Protein AF-A0A0G1Q8H2-F1 (afdb_monomer_lite)

pLDDT: mean 84.62, std 14.12, range [44.22, 98.75]

Sequence (224 aa):
MRKNKIVIFAILFSIIFVAIRSFNVSADVMSSDNYKIFSDVLSVGGAYSISSNYGLSDTVGEILVNPTSSTSSNFEIQSGFWGMSSSSILSVSFDTNSINLGTLSKTEVNTASQTMTVTTNAYAGFTTTIQVSGSLSSGTDTITAVSDGAVSAGSVEYGIRTSGTNAQMNSSDYGLSASAQTLAQTTSAIIADQTVVTYKASISGSTGAGSYGQTVTFTTTANF

Foldseek 3Di:
DVVVVVVVVVVVVVVVVVVVPPPPPPPDFPDDPVDTDPDDDDAPDWDFDDDPVDTDTDTHDFPDPALFPDDDPVDTDGDDPVVVPDDWDKDKDKPDPDWDQDDAALADKGKDKIKIWIATQFAQWKWKWKAWPDFFDFVPFGQFDDDPFEADRQHSYKFKAKDFPFADRHPGTGGHHRDIDTGGTGGGGDGTGMMMIMIIGHHHPPGDDGDTDIDMDMDMDRHD

Organism: NCBI:txid1619050

Structure (mmCIF, N/CA/C/O backbone):
data_AF-A0A0G1Q8H2-F1
#
_entry.id   AF-A0A0G1Q8H2-F1
#
loop_
_atom_site.group_PDB
_atom_site.id
_atom_site.type_symbol
_atom_site.label_atom_id
_atom_site.label_alt_id
_atom_site.label_comp_id
_atom_site.label_asym_id
_atom_site.label_entity_id
_atom_site.label_seq_id
_atom_site.pdbx_PDB_ins_code
_atom_site.Cartn_x
_atom_site.Cartn_y
_atom_site.Cartn_z
_atom_site.occupancy
_atom_site.B_iso_or_equiv
_atom_site.auth_seq_id
_atom_site.auth_comp_id
_atom_site.auth_asym_id
_atom_site.auth_atom_id
_atom_site.pdbx_PDB_model_num
ATOM 1 N N . MET A 1 1 ? 36.171 -55.287 -19.314 1.00 59.16 1 MET A N 1
ATOM 2 C CA . MET A 1 1 ? 36.856 -53.993 -19.577 1.00 59.16 1 MET A CA 1
ATOM 3 C C . MET A 1 1 ? 36.031 -52.953 -20.349 1.00 59.16 1 MET A C 1
ATOM 5 O O . MET A 1 1 ? 36.176 -51.779 -20.046 1.00 59.16 1 MET A O 1
ATOM 9 N N . ARG A 1 2 ? 35.177 -53.312 -21.325 1.00 60.88 2 ARG A N 1
ATOM 10 C CA . ARG A 1 2 ? 34.472 -52.333 -22.189 1.00 60.88 2 ARG A CA 1
ATOM 11 C C . ARG A 1 2 ? 33.322 -51.558 -21.505 1.00 60.88 2 ARG A C 1
ATOM 13 O O . ARG A 1 2 ? 33.155 -50.380 -21.788 1.00 60.88 2 ARG A O 1
ATOM 20 N N . LYS A 1 3 ? 32.596 -52.173 -20.556 1.00 63.12 3 LYS A N 1
ATOM 21 C CA . LYS A 1 3 ? 31.517 -51.515 -19.782 1.00 63.12 3 LYS A CA 1
ATOM 22 C C . LYS A 1 3 ? 32.033 -50.389 -18.869 1.00 63.12 3 LYS A C 1
ATOM 24 O O . LYS A 1 3 ? 31.458 -49.310 -18.861 1.00 63.12 3 LYS A O 1
ATOM 29 N N . ASN A 1 4 ? 33.169 -50.593 -18.197 1.00 68.00 4 ASN A N 1
ATOM 30 C CA . ASN A 1 4 ? 33.742 -49.594 -17.283 1.00 68.00 4 ASN A CA 1
ATOM 31 C C . ASN A 1 4 ? 34.185 -48.321 -18.024 1.00 68.00 4 ASN A C 1
ATOM 33 O O . ASN A 1 4 ? 34.040 -47.229 -17.495 1.00 68.00 4 ASN A O 1
ATOM 37 N N . LYS A 1 5 ? 34.654 -48.445 -19.276 1.00 72.44 5 LYS A N 1
ATOM 38 C CA . LYS A 1 5 ? 35.050 -47.291 -20.101 1.00 72.44 5 LYS A CA 1
ATOM 39 C C . LYS A 1 5 ? 33.859 -46.414 -20.515 1.00 72.44 5 LYS A C 1
ATOM 41 O O . LYS A 1 5 ? 34.002 -45.201 -20.562 1.00 72.44 5 LYS A O 1
ATOM 46 N N . ILE A 1 6 ? 32.689 -47.012 -20.767 1.00 79.94 6 ILE A N 1
ATOM 47 C CA . ILE A 1 6 ? 31.460 -46.280 -21.131 1.00 79.94 6 ILE A CA 1
ATOM 48 C C . ILE A 1 6 ? 30.896 -45.531 -19.920 1.00 79.94 6 ILE A C 1
ATOM 50 O O . ILE A 1 6 ? 30.507 -44.376 -20.045 1.00 79.94 6 ILE A O 1
ATOM 54 N N . VAL A 1 7 ? 30.909 -46.159 -18.740 1.00 80.94 7 VAL A N 1
ATOM 55 C CA . VAL A 1 7 ? 30.457 -45.519 -17.494 1.00 80.94 7 VAL A CA 1
ATOM 56 C C . VAL A 1 7 ? 31.365 -44.344 -17.124 1.00 80.94 7 VAL A C 1
ATOM 58 O O . VAL A 1 7 ? 30.870 -43.268 -16.810 1.00 80.94 7 VAL A O 1
ATOM 61 N N . ILE A 1 8 ? 32.686 -44.508 -17.244 1.00 82.38 8 ILE A N 1
ATOM 62 C CA . ILE A 1 8 ? 33.650 -43.422 -17.006 1.00 82.38 8 ILE A CA 1
ATOM 63 C C . ILE A 1 8 ? 33.435 -42.266 -17.991 1.00 82.38 8 ILE A C 1
ATOM 65 O O . ILE A 1 8 ? 33.441 -41.108 -17.581 1.00 82.38 8 ILE A O 1
ATOM 69 N N . PHE A 1 9 ? 33.190 -42.564 -19.270 1.00 83.50 9 PHE A N 1
ATOM 70 C CA . PHE A 1 9 ? 32.909 -41.537 -20.273 1.00 83.50 9 PHE A CA 1
ATOM 71 C C . PHE A 1 9 ? 31.598 -40.787 -19.990 1.00 83.50 9 PHE A C 1
ATOM 73 O O . PHE A 1 9 ? 31.568 -39.564 -20.081 1.00 83.50 9 PHE A O 1
ATOM 80 N N . ALA A 1 10 ? 30.536 -41.490 -19.584 1.00 81.44 10 ALA A N 1
ATOM 81 C CA . ALA A 1 10 ? 29.258 -40.872 -19.231 1.00 81.44 10 ALA A CA 1
ATOM 82 C C . ALA A 1 10 ? 29.367 -39.967 -17.989 1.00 81.44 10 ALA A C 1
ATOM 84 O O . ALA A 1 10 ? 28.789 -38.882 -17.966 1.00 81.44 10 ALA A O 1
ATOM 85 N N . ILE A 1 11 ? 30.152 -40.375 -16.986 1.00 82.94 11 ILE A N 1
ATOM 86 C CA . ILE A 1 11 ? 30.415 -39.563 -15.789 1.00 82.94 11 ILE A CA 1
ATOM 87 C C . ILE A 1 11 ? 31.223 -38.312 -16.156 1.00 82.94 11 ILE A C 1
ATOM 89 O O . ILE A 1 11 ? 30.846 -37.212 -15.761 1.00 82.94 11 ILE A O 1
ATOM 93 N N . LEU A 1 12 ? 32.281 -38.448 -16.963 1.00 83.38 12 LEU A N 1
ATOM 94 C CA . LEU A 1 12 ? 33.068 -37.306 -17.449 1.00 83.38 12 LEU A CA 1
ATOM 95 C C . LEU A 1 12 ? 32.219 -36.330 -18.270 1.00 83.38 12 LEU A C 1
ATOM 97 O O . LEU A 1 12 ? 32.316 -35.120 -18.075 1.00 83.38 12 LEU A O 1
ATOM 101 N N . PHE A 1 13 ? 31.349 -36.847 -19.137 1.00 80.44 13 PHE A N 1
ATOM 102 C CA . PHE A 1 13 ? 30.436 -36.031 -19.931 1.00 80.44 13 PHE A CA 1
ATOM 103 C C . PHE A 1 13 ? 29.422 -35.287 -19.049 1.00 80.44 13 PHE A C 1
ATOM 105 O O . PHE A 1 13 ? 29.181 -34.103 -19.262 1.00 80.44 13 PHE A O 1
ATOM 112 N N . SER A 1 14 ? 28.891 -35.938 -18.008 1.00 77.69 14 SER A N 1
ATOM 113 C CA . SER A 1 14 ? 27.980 -35.308 -17.045 1.00 77.69 14 SER A CA 1
ATOM 114 C C . SER A 1 14 ? 28.666 -34.236 -16.192 1.00 77.69 14 SER A C 1
ATOM 116 O O . SER A 1 14 ? 28.057 -33.205 -15.920 1.00 77.69 14 SER A O 1
ATOM 118 N N . ILE A 1 15 ? 29.921 -34.446 -15.782 1.00 79.12 15 ILE A N 1
ATOM 119 C CA . ILE A 1 15 ? 30.701 -33.458 -15.016 1.00 79.12 15 ILE A CA 1
ATOM 120 C C . ILE A 1 15 ? 30.995 -32.230 -15.880 1.00 79.12 15 ILE A C 1
ATOM 122 O O . ILE A 1 15 ? 30.821 -31.103 -15.420 1.00 79.12 15 ILE A O 1
ATOM 126 N N . ILE A 1 16 ? 31.364 -32.442 -17.147 1.00 79.25 16 ILE A N 1
ATOM 127 C CA . ILE A 1 16 ? 31.532 -31.355 -18.115 1.00 79.25 16 ILE A CA 1
ATOM 128 C C . ILE A 1 16 ? 30.214 -30.597 -18.270 1.00 79.25 16 ILE A C 1
ATOM 130 O O . ILE A 1 16 ? 30.221 -29.385 -18.121 1.00 79.25 16 ILE A O 1
ATOM 134 N N . PHE A 1 17 ? 29.081 -31.283 -18.461 1.00 68.88 17 PHE A N 1
ATOM 135 C CA . PHE A 1 17 ? 27.775 -30.641 -18.654 1.00 68.88 17 PHE A CA 1
ATOM 136 C C . PHE A 1 17 ? 27.301 -29.817 -17.445 1.00 68.88 17 PHE A C 1
ATOM 138 O O . PHE A 1 17 ? 26.608 -28.819 -17.627 1.00 68.88 17 PHE A O 1
ATOM 145 N N . VAL A 1 18 ? 27.684 -30.198 -16.220 1.00 69.38 18 VAL A N 1
ATOM 146 C CA . VAL A 1 18 ? 27.423 -29.414 -14.998 1.00 69.38 18 VAL A CA 1
ATOM 147 C C . VAL A 1 18 ? 28.379 -28.220 -14.890 1.00 69.38 18 VAL A C 1
ATOM 149 O O . VAL A 1 18 ? 27.950 -27.141 -14.493 1.00 69.38 18 VAL A O 1
ATOM 152 N N . ALA A 1 19 ? 29.638 -28.362 -15.314 1.00 65.75 19 ALA A N 1
ATOM 153 C CA . ALA A 1 19 ? 30.625 -27.279 -15.280 1.00 65.75 19 ALA A CA 1
ATOM 154 C C . ALA A 1 19 ? 30.324 -26.130 -16.268 1.00 65.75 19 ALA A C 1
ATOM 156 O O . ALA A 1 19 ? 30.678 -24.987 -15.994 1.00 65.75 19 ALA A O 1
ATOM 157 N N . ILE A 1 20 ? 29.633 -26.392 -17.387 1.00 65.38 20 ILE A N 1
ATOM 158 C CA . ILE A 1 20 ? 29.247 -25.353 -18.373 1.00 65.38 20 ILE A CA 1
ATOM 159 C C . ILE A 1 20 ? 27.994 -24.555 -17.968 1.00 65.38 20 ILE A C 1
ATOM 161 O O . ILE A 1 20 ? 27.658 -23.575 -18.628 1.00 65.38 20 ILE A O 1
ATOM 165 N N . ARG A 1 21 ? 27.274 -24.949 -16.905 1.00 55.12 21 ARG A N 1
ATOM 166 C CA . ARG A 1 21 ? 25.991 -24.327 -16.506 1.00 55.12 21 ARG A CA 1
ATOM 167 C C . ARG A 1 21 ? 26.127 -22.985 -15.779 1.00 55.12 21 ARG A C 1
ATOM 169 O O . ARG A 1 21 ? 25.103 -22.375 -15.490 1.00 55.12 21 ARG A O 1
ATOM 176 N N . SER A 1 22 ? 27.343 -22.517 -15.503 1.00 51.28 22 SER A N 1
ATOM 177 C CA . SER A 1 22 ? 27.582 -21.338 -14.655 1.00 51.28 22 SER A CA 1
ATOM 178 C C . SER A 1 22 ? 28.397 -20.236 -15.327 1.00 51.28 22 SER A C 1
ATOM 180 O O . SER A 1 22 ? 29.103 -19.490 -14.651 1.00 51.28 22 SER A O 1
ATOM 182 N N . PHE A 1 23 ? 28.272 -20.073 -16.644 1.00 48.19 23 PHE A N 1
ATOM 183 C CA . PHE A 1 23 ? 28.606 -18.783 -17.236 1.00 48.19 23 PHE A CA 1
ATOM 184 C C . PHE A 1 23 ? 27.484 -17.807 -16.891 1.00 48.19 23 PHE A C 1
ATOM 186 O O . PHE A 1 23 ? 26.449 -17.764 -17.552 1.00 48.19 23 PHE A O 1
ATOM 193 N N . ASN A 1 24 ? 27.685 -17.049 -15.811 1.00 44.22 24 ASN A N 1
ATOM 194 C CA . ASN A 1 24 ? 26.976 -15.794 -15.622 1.00 44.22 24 ASN A CA 1
ATOM 195 C C . ASN A 1 24 ? 27.237 -14.962 -16.881 1.00 44.22 24 ASN A C 1
ATOM 197 O O . ASN A 1 24 ? 28.379 -14.595 -17.157 1.00 44.22 24 ASN A O 1
ATOM 201 N N . VAL A 1 25 ? 26.198 -14.725 -17.679 1.00 47.28 25 VAL A N 1
ATOM 202 C CA . VAL A 1 25 ? 26.248 -13.710 -18.728 1.00 47.28 25 VAL A CA 1
ATOM 203 C C . VAL A 1 25 ? 26.245 -12.374 -17.998 1.00 47.28 25 VAL A C 1
ATOM 205 O O . VAL A 1 25 ? 25.196 -11.820 -17.687 1.00 47.28 25 VAL A O 1
ATOM 208 N N . SER A 1 26 ? 27.434 -11.893 -17.651 1.00 51.38 26 SER A N 1
ATOM 209 C CA . SER A 1 26 ? 27.621 -10.510 -17.241 1.00 51.38 26 SER A CA 1
ATOM 210 C C . SER A 1 26 ? 27.595 -9.670 -18.511 1.00 51.38 26 SER A C 1
ATOM 212 O O . SER A 1 26 ? 28.593 -9.579 -19.222 1.00 51.38 26 SER A O 1
ATOM 214 N N . ALA A 1 27 ? 26.434 -9.108 -18.837 1.00 48.59 27 ALA A N 1
ATOM 215 C CA . ALA A 1 27 ? 26.379 -7.979 -19.751 1.00 48.59 27 ALA A CA 1
ATOM 216 C C . ALA A 1 27 ? 26.929 -6.773 -18.982 1.00 48.59 27 ALA A C 1
ATOM 218 O O . ALA A 1 27 ? 26.242 -6.207 -18.133 1.00 48.59 27 ALA A O 1
ATOM 219 N N . ASP A 1 28 ? 28.206 -6.465 -19.195 1.00 52.94 28 ASP A N 1
ATOM 220 C CA . ASP A 1 28 ? 28.836 -5.306 -18.576 1.00 52.94 28 ASP A CA 1
ATOM 221 C C . ASP A 1 28 ? 28.369 -4.040 -19.302 1.00 52.94 28 ASP A C 1
ATOM 223 O O . ASP A 1 28 ? 28.382 -3.963 -20.533 1.00 52.94 28 ASP A O 1
ATOM 227 N N . VAL A 1 29 ? 27.886 -3.071 -18.533 1.00 60.31 29 VAL A N 1
ATOM 228 C CA . VAL A 1 29 ? 27.345 -1.805 -19.035 1.00 60.31 29 VAL A CA 1
ATOM 229 C C . VAL A 1 29 ? 28.491 -0.804 -19.029 1.00 60.31 29 VAL A C 1
ATOM 231 O O . VAL A 1 29 ? 29.178 -0.677 -18.014 1.00 60.31 29 VAL A O 1
ATOM 234 N N . MET A 1 30 ? 28.694 -0.058 -20.120 1.00 69.56 30 MET A N 1
ATOM 235 C CA . MET A 1 30 ? 29.686 1.022 -20.137 1.00 69.56 30 MET A CA 1
ATOM 236 C C . MET A 1 30 ? 29.349 2.017 -19.021 1.00 69.56 30 MET A C 1
ATOM 238 O O . MET A 1 30 ? 28.352 2.739 -19.093 1.00 69.56 30 MET A O 1
ATOM 242 N N . SER A 1 31 ? 30.146 2.006 -17.955 1.00 75.69 31 SER A N 1
ATOM 243 C CA . SER A 1 31 ? 29.838 2.713 -16.719 1.00 75.69 31 SER A CA 1
ATOM 244 C C . SER A 1 31 ? 31.063 3.374 -16.096 1.00 75.69 31 SER A C 1
ATOM 246 O O . SER A 1 31 ? 32.199 2.941 -16.269 1.00 75.69 31 SER A O 1
ATOM 248 N N . SER A 1 32 ? 30.803 4.460 -15.379 1.00 81.81 32 SER A N 1
ATOM 249 C CA . SER A 1 32 ? 31.694 5.123 -14.431 1.00 81.81 32 SER A CA 1
ATOM 250 C C . SER A 1 32 ? 30.958 5.268 -13.098 1.00 81.81 32 SER A C 1
ATOM 252 O O . SER A 1 32 ? 29.760 4.983 -13.019 1.00 81.81 32 SER A O 1
ATOM 254 N N . ASP A 1 33 ? 31.641 5.776 -12.073 1.00 73.31 33 ASP A N 1
ATOM 255 C CA . ASP A 1 33 ? 31.059 5.966 -10.737 1.00 73.31 33 ASP A CA 1
ATOM 256 C C . ASP A 1 33 ? 29.769 6.807 -10.742 1.00 73.31 33 ASP A C 1
ATOM 258 O O . ASP A 1 33 ? 28.905 6.608 -9.894 1.00 73.31 33 ASP A O 1
ATOM 262 N N . ASN A 1 34 ? 29.608 7.709 -11.718 1.00 72.50 34 ASN A N 1
ATOM 263 C CA . ASN A 1 34 ? 28.477 8.641 -11.786 1.00 72.50 34 ASN A CA 1
ATOM 264 C C . ASN A 1 34 ? 27.594 8.480 -13.032 1.00 72.50 34 ASN A C 1
ATOM 266 O O . ASN A 1 34 ? 26.622 9.220 -13.180 1.00 72.50 34 ASN A O 1
ATOM 270 N N . TYR A 1 35 ? 27.925 7.582 -13.963 1.00 59.75 35 TYR A N 1
ATOM 271 C CA . TYR A 1 35 ? 27.203 7.500 -15.235 1.00 59.75 35 TYR A CA 1
ATOM 272 C C . TYR A 1 35 ? 27.218 6.097 -15.821 1.00 59.75 35 TYR A C 1
ATOM 274 O O . TYR A 1 35 ? 28.256 5.440 -15.816 1.00 59.75 35 TYR A O 1
ATOM 282 N N . LYS A 1 36 ? 26.087 5.660 -16.378 1.00 70.31 36 LYS A N 1
ATOM 283 C CA . LYS A 1 36 ? 25.957 4.388 -17.095 1.00 70.31 36 LYS A CA 1
ATOM 284 C C . LYS A 1 36 ? 25.292 4.624 -18.446 1.00 70.31 36 LYS A C 1
ATOM 286 O O . LYS A 1 36 ? 24.274 5.305 -18.519 1.00 70.31 36 LYS A O 1
ATOM 291 N N . ILE A 1 37 ? 25.856 4.046 -19.501 1.00 71.50 37 ILE A N 1
ATOM 292 C CA . ILE A 1 37 ? 25.253 4.010 -20.837 1.00 71.50 37 ILE A CA 1
ATOM 293 C C . ILE A 1 37 ? 24.481 2.703 -20.952 1.00 71.50 37 ILE A C 1
ATOM 295 O O . ILE A 1 37 ? 25.082 1.647 -21.109 1.00 71.50 37 ILE A O 1
ATOM 299 N N . PHE A 1 38 ? 23.155 2.774 -20.859 1.00 63.56 38 PHE A N 1
ATOM 300 C CA . PHE A 1 38 ? 22.294 1.588 -20.855 1.00 63.56 38 PHE A CA 1
ATOM 301 C C . PHE A 1 38 ? 22.179 0.915 -22.233 1.00 63.56 38 PHE A C 1
ATOM 303 O O . PHE A 1 38 ? 22.086 -0.305 -22.298 1.00 63.56 38 PHE A O 1
ATOM 310 N N . SER A 1 39 ? 22.249 1.688 -23.322 1.00 67.56 39 SER A N 1
ATOM 311 C CA . SER A 1 39 ? 22.454 1.202 -24.692 1.00 67.56 39 SER A CA 1
ATOM 312 C C . SE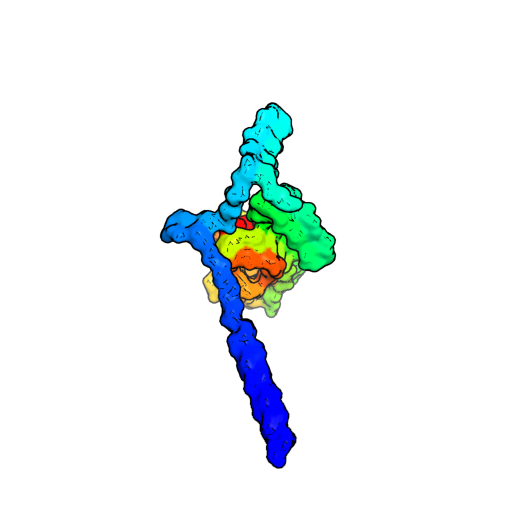R A 1 39 ? 23.210 2.235 -25.489 1.00 67.56 39 SER A C 1
ATOM 314 O O . SER A 1 39 ? 23.067 3.441 -25.286 1.00 67.56 39 SER A O 1
ATOM 316 N N . ASP A 1 40 ? 23.992 1.710 -26.416 1.00 70.62 40 ASP A N 1
ATOM 317 C CA . ASP A 1 40 ? 24.549 2.449 -27.526 1.00 70.62 40 ASP A CA 1
ATOM 318 C C . ASP A 1 40 ? 23.998 1.869 -28.838 1.00 70.62 40 ASP A C 1
ATOM 320 O O . ASP A 1 40 ? 23.630 0.688 -28.897 1.00 70.62 40 ASP A O 1
ATOM 324 N N . VAL A 1 41 ? 23.945 2.696 -29.879 1.00 75.56 41 VAL A N 1
ATOM 325 C CA . VAL A 1 41 ? 23.635 2.281 -31.246 1.00 75.56 41 VAL A CA 1
ATOM 326 C C . VAL A 1 41 ? 24.641 2.908 -32.202 1.00 75.56 41 VAL A C 1
ATOM 328 O O . VAL A 1 41 ? 24.756 4.125 -32.329 1.00 75.56 41 VAL A O 1
ATOM 331 N N . LEU A 1 42 ? 25.339 2.058 -32.951 1.00 75.25 42 LEU A N 1
ATOM 332 C CA . LEU A 1 42 ? 26.079 2.496 -34.127 1.00 75.25 42 LEU A CA 1
ATOM 333 C C . LEU A 1 42 ? 25.137 2.438 -35.325 1.00 75.25 42 LEU A C 1
ATOM 335 O O . LEU A 1 42 ? 24.859 1.369 -35.864 1.00 75.25 42 LEU A O 1
ATOM 339 N N . SER A 1 43 ? 24.631 3.601 -35.717 1.00 75.62 43 SER A N 1
ATOM 340 C CA . SER A 1 43 ? 23.691 3.758 -36.822 1.00 75.62 43 SER A CA 1
ATOM 341 C C . SER A 1 43 ? 24.347 4.473 -38.004 1.00 75.62 43 SER A C 1
ATOM 343 O O . SER A 1 43 ? 25.231 5.310 -37.818 1.00 75.62 43 SER A O 1
ATOM 345 N N . VAL A 1 44 ? 23.904 4.180 -39.231 1.00 78.75 44 VAL A N 1
ATOM 346 C CA . VAL A 1 44 ? 24.382 4.880 -40.443 1.00 78.75 44 VAL A CA 1
ATOM 347 C C . VAL A 1 44 ? 23.572 6.143 -40.751 1.00 78.75 44 VAL A C 1
ATOM 349 O O . VAL A 1 44 ? 23.848 6.842 -41.725 1.00 78.75 44 VAL A O 1
ATOM 352 N N . GLY A 1 45 ? 22.578 6.452 -39.919 1.00 77.12 45 GLY A N 1
ATOM 353 C CA . GLY A 1 45 ? 21.792 7.675 -40.005 1.00 77.12 45 GLY A CA 1
ATOM 354 C C . GLY A 1 45 ? 20.674 7.729 -38.971 1.00 77.12 45 GLY A C 1
ATOM 355 O O . GLY A 1 45 ? 20.428 6.781 -38.228 1.00 77.12 45 GLY A O 1
ATOM 356 N N . GLY A 1 46 ? 19.988 8.858 -38.921 1.00 76.56 46 GLY A N 1
ATOM 357 C CA . GLY A 1 46 ? 18.901 9.098 -37.983 1.00 76.56 46 GLY A CA 1
ATOM 358 C C . GLY A 1 46 ? 18.744 10.586 -37.717 1.00 76.56 46 GLY A C 1
ATOM 359 O O . GLY A 1 46 ? 19.704 11.347 -37.854 1.00 76.56 46 GLY A O 1
ATOM 360 N N . ALA A 1 47 ? 17.531 11.012 -37.393 1.00 74.56 47 ALA A N 1
ATOM 361 C CA . ALA A 1 47 ? 17.232 12.407 -37.106 1.00 74.56 47 ALA A CA 1
ATOM 362 C C . ALA A 1 47 ? 16.048 12.509 -36.145 1.00 74.56 47 ALA A C 1
ATOM 364 O O . ALA A 1 47 ? 15.132 11.689 -36.185 1.00 74.56 47 ALA A O 1
ATOM 365 N N . TYR A 1 48 ? 16.061 13.548 -35.311 1.00 79.25 48 TYR A N 1
ATOM 366 C CA . TYR A 1 48 ? 14.879 13.981 -34.581 1.00 79.25 48 TYR A CA 1
ATOM 367 C C . TYR A 1 48 ? 14.212 15.105 -35.373 1.00 79.25 48 TYR A C 1
ATOM 369 O O . TYR A 1 48 ? 14.723 16.226 -35.434 1.00 79.25 48 TYR A O 1
ATOM 377 N N . SER A 1 49 ? 13.100 14.787 -36.028 1.00 81.69 49 SER A N 1
ATOM 378 C CA . SER A 1 49 ? 12.332 15.727 -36.842 1.00 81.69 49 SER A CA 1
ATOM 379 C C . SER A 1 49 ? 11.115 16.192 -36.057 1.00 81.69 49 SER A C 1
ATOM 381 O O . SER A 1 49 ? 10.264 15.382 -35.702 1.00 81.69 49 SER A O 1
ATOM 383 N N . ILE A 1 50 ? 11.004 17.495 -35.800 1.00 83.31 50 ILE A N 1
ATOM 384 C CA . ILE A 1 50 ? 9.866 18.078 -35.082 1.00 83.31 50 ILE A CA 1
ATOM 385 C C . ILE A 1 50 ? 9.021 18.967 -35.991 1.00 83.31 50 ILE A C 1
ATOM 387 O O . ILE A 1 50 ? 9.527 19.740 -36.801 1.00 83.31 50 ILE A O 1
ATOM 391 N N . SER A 1 51 ? 7.711 18.877 -35.811 1.00 84.19 51 SER A N 1
ATOM 392 C CA . SER A 1 51 ? 6.710 19.815 -36.312 1.00 84.19 51 SER A CA 1
ATOM 393 C C . SER A 1 51 ? 5.877 20.327 -35.136 1.00 84.19 51 SER A C 1
ATOM 395 O O . SER A 1 51 ? 6.043 19.882 -34.003 1.00 84.19 51 SER A O 1
ATOM 397 N N . SER A 1 52 ? 4.931 21.226 -35.396 1.00 82.88 52 SER A N 1
ATOM 398 C CA . SER A 1 52 ? 4.018 21.736 -34.366 1.00 82.88 52 SER A CA 1
ATOM 399 C C . SER A 1 52 ? 3.155 20.649 -33.710 1.00 82.88 52 SER A C 1
ATOM 401 O O . SER A 1 52 ? 2.705 20.843 -32.588 1.00 82.88 52 SER A O 1
ATOM 403 N N . ASN A 1 53 ? 2.916 19.527 -34.401 1.00 77.56 53 ASN A N 1
ATOM 404 C CA . ASN A 1 53 ? 1.953 18.504 -33.977 1.00 77.56 53 ASN A CA 1
ATOM 405 C C . ASN A 1 53 ? 2.582 17.129 -33.720 1.00 77.56 53 ASN A C 1
ATOM 407 O O . ASN A 1 53 ? 1.972 16.302 -33.049 1.00 77.56 53 ASN A O 1
ATOM 411 N N . TYR A 1 54 ? 3.778 16.872 -34.255 1.00 62.06 54 TYR A N 1
ATOM 412 C CA . TYR A 1 54 ? 4.432 15.565 -34.181 1.00 62.06 54 TYR A CA 1
ATOM 413 C C . TYR A 1 54 ? 5.947 15.715 -34.118 1.00 62.06 54 TYR A C 1
ATOM 415 O O . TYR A 1 54 ? 6.515 16.545 -34.832 1.00 62.06 54 TYR A O 1
ATOM 423 N N . GLY A 1 55 ? 6.579 14.870 -33.308 1.00 77.06 55 GLY A N 1
ATOM 424 C CA . GLY A 1 55 ? 8.005 14.573 -33.370 1.00 77.06 55 GLY A CA 1
ATOM 425 C C . GLY A 1 55 ? 8.199 13.153 -33.889 1.00 77.06 55 GLY A C 1
ATOM 426 O O . GLY A 1 55 ? 7.467 12.250 -33.486 1.00 77.06 55 GLY A O 1
ATOM 427 N N . LEU A 1 56 ? 9.156 12.966 -34.789 1.00 72.25 56 LEU A N 1
ATOM 428 C CA . LEU A 1 56 ? 9.582 11.665 -35.292 1.00 72.25 56 LEU A CA 1
ATOM 429 C C . LEU A 1 56 ? 11.058 11.487 -34.956 1.00 72.25 56 LEU A C 1
ATOM 431 O O . LEU A 1 56 ? 11.866 12.384 -35.203 1.00 72.25 56 LEU A O 1
ATOM 435 N N . SER A 1 57 ? 11.390 10.336 -34.385 1.00 75.69 57 SER A N 1
ATOM 436 C CA . SER A 1 57 ? 12.764 9.921 -34.136 1.00 75.69 57 SER A CA 1
ATOM 437 C C . SER A 1 57 ? 13.067 8.729 -35.026 1.00 75.69 57 SER A C 1
ATOM 439 O O . SER A 1 57 ? 12.445 7.680 -34.866 1.00 75.69 57 SER A O 1
ATOM 441 N N . ASP A 1 58 ? 14.031 8.884 -35.929 1.00 71.69 58 ASP A N 1
ATOM 442 C CA . ASP A 1 58 ? 14.394 7.836 -36.880 1.00 71.69 58 ASP A CA 1
ATOM 443 C C . ASP A 1 58 ? 15.810 7.319 -36.611 1.00 71.69 58 ASP A C 1
ATOM 445 O O . ASP A 1 58 ? 16.715 8.097 -36.304 1.00 71.69 58 ASP A O 1
ATOM 449 N N . THR A 1 59 ? 16.013 6.014 -36.803 1.00 77.00 59 THR A N 1
ATOM 450 C CA . THR A 1 59 ? 17.328 5.357 -36.848 1.00 77.00 59 THR A CA 1
ATOM 451 C C . THR A 1 59 ? 17.432 4.585 -38.164 1.00 77.00 59 THR A C 1
ATOM 453 O O . THR A 1 59 ? 16.507 3.864 -38.537 1.00 77.00 59 THR A O 1
ATOM 456 N N . VAL A 1 60 ? 18.537 4.737 -38.901 1.00 76.81 60 VAL A N 1
ATOM 457 C CA . VAL A 1 60 ? 18.743 4.123 -40.224 1.00 76.81 60 VAL A CA 1
ATOM 458 C C . VAL A 1 60 ? 19.828 3.054 -40.155 1.00 76.81 60 VAL A C 1
ATOM 460 O O . VAL A 1 60 ? 20.959 3.330 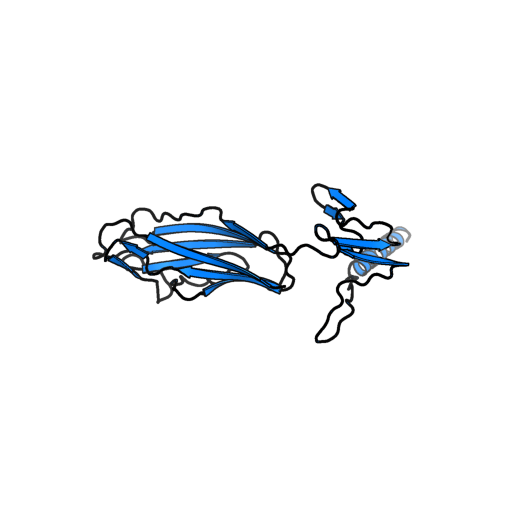-39.774 1.00 76.81 60 VAL A O 1
ATOM 463 N N . GLY A 1 61 ? 19.513 1.844 -40.619 1.00 73.81 61 GLY A N 1
ATOM 464 C CA . GLY A 1 61 ? 20.461 0.724 -40.661 1.00 73.81 61 GLY A CA 1
ATOM 465 C C . GLY A 1 61 ? 20.240 -0.336 -39.585 1.00 73.81 61 GLY A C 1
ATOM 466 O O . GLY A 1 61 ? 20.961 -1.329 -39.561 1.00 73.81 61 GLY A O 1
ATOM 467 N N . GLU A 1 62 ? 19.221 -0.177 -38.740 1.00 75.50 62 GLU A N 1
ATOM 468 C CA . GLU A 1 62 ? 18.749 -1.251 -37.869 1.00 75.50 62 GLU A CA 1
ATOM 469 C C . GLU A 1 62 ? 17.819 -2.202 -38.638 1.00 75.50 62 GLU A C 1
ATOM 471 O O . GLU A 1 62 ? 16.970 -1.773 -39.419 1.00 75.50 62 GLU A O 1
ATOM 476 N N . ILE A 1 63 ? 17.967 -3.512 -38.411 1.00 67.94 63 ILE A N 1
ATOM 477 C CA . ILE A 1 63 ? 17.137 -4.549 -39.055 1.00 67.94 63 ILE A CA 1
ATOM 478 C C . ILE A 1 63 ? 15.697 -4.539 -38.495 1.00 67.94 63 ILE A C 1
ATOM 480 O O . ILE A 1 63 ? 14.773 -4.984 -39.174 1.00 67.94 63 ILE A O 1
ATOM 484 N N . LEU A 1 64 ? 15.486 -4.003 -37.285 1.00 63.62 64 LEU A N 1
ATOM 485 C CA . LEU A 1 64 ? 14.186 -3.880 -36.617 1.00 63.62 64 LEU A CA 1
ATOM 486 C C . LEU A 1 64 ? 14.135 -2.557 -35.832 1.00 63.62 64 LEU A C 1
ATOM 488 O O . LEU A 1 64 ? 14.855 -2.417 -34.852 1.00 63.62 64 LEU A O 1
ATOM 492 N N . VAL A 1 65 ? 13.296 -1.605 -36.262 1.00 60.50 65 VAL A N 1
ATOM 493 C CA . VAL A 1 65 ? 13.239 -0.225 -35.713 1.00 60.50 65 VAL A CA 1
ATOM 494 C C . VAL A 1 65 ? 11.983 0.031 -34.856 1.00 60.50 65 VAL A C 1
ATOM 496 O O . VAL A 1 65 ? 11.847 1.081 -34.237 1.00 60.50 65 VAL A O 1
ATOM 499 N N . ASN A 1 66 ? 11.036 -0.917 -34.824 1.00 60.12 66 ASN A N 1
ATOM 500 C CA . ASN A 1 66 ? 9.785 -0.789 -34.071 1.00 60.12 66 ASN A CA 1
ATOM 501 C C . ASN A 1 66 ? 9.963 -1.326 -32.635 1.00 60.12 66 ASN A C 1
ATOM 503 O O . ASN A 1 66 ? 10.328 -2.503 -32.492 1.00 60.12 66 ASN A O 1
ATOM 507 N N . PRO A 1 67 ? 9.641 -0.539 -31.584 1.00 59.19 67 PRO A N 1
ATOM 508 C CA . PRO A 1 67 ? 9.740 -0.981 -30.195 1.00 59.19 67 PRO A CA 1
ATOM 509 C C . PRO A 1 67 ? 8.895 -2.215 -29.881 1.00 59.19 67 PRO A C 1
ATOM 511 O O . PRO A 1 67 ? 9.196 -2.888 -28.910 1.00 59.19 67 PRO A O 1
ATOM 514 N N . THR A 1 68 ? 7.899 -2.575 -30.694 1.00 58.28 68 THR A N 1
ATOM 515 C CA . THR A 1 68 ? 7.171 -3.844 -30.543 1.00 58.28 68 THR A CA 1
ATOM 516 C C . THR A 1 68 ? 7.324 -4.672 -31.812 1.00 58.28 68 THR A C 1
ATOM 518 O O . THR A 1 68 ? 6.572 -4.512 -32.774 1.00 58.28 68 THR A O 1
ATOM 521 N N . SER A 1 69 ? 8.327 -5.549 -31.841 1.00 60.66 69 SER A N 1
ATOM 522 C CA . SER A 1 69 ? 8.671 -6.322 -33.043 1.00 60.66 69 SER A CA 1
ATOM 523 C C . SER A 1 69 ? 8.152 -7.761 -33.025 1.00 60.66 69 SER A C 1
ATOM 525 O O . SER A 1 69 ? 8.073 -8.389 -34.079 1.00 60.66 69 SER A O 1
ATOM 527 N N . SER A 1 70 ? 7.749 -8.287 -31.862 1.00 64.75 70 SER A N 1
ATOM 528 C CA . SER A 1 70 ? 7.024 -9.562 -31.757 1.00 64.75 70 SER A CA 1
ATOM 529 C C . SER A 1 70 ? 6.329 -9.691 -30.401 1.00 64.75 70 SER A C 1
ATOM 531 O O . SER A 1 70 ? 6.942 -9.395 -29.379 1.00 64.75 70 SER A O 1
ATOM 533 N N . THR A 1 71 ? 5.080 -10.159 -30.366 1.00 69.12 71 THR A N 1
ATOM 534 C CA . THR A 1 71 ? 4.334 -10.406 -29.121 1.00 69.12 71 THR A CA 1
ATOM 535 C C . THR A 1 71 ? 3.804 -11.838 -29.062 1.00 69.12 71 THR A C 1
ATOM 537 O O . THR A 1 71 ? 3.400 -12.433 -30.060 1.00 69.12 71 THR A O 1
ATOM 540 N N . SER A 1 72 ? 3.797 -12.400 -27.858 1.00 71.75 72 SER A N 1
ATOM 541 C CA . SER A 1 72 ? 3.129 -13.649 -27.489 1.00 71.75 72 SER A CA 1
ATOM 542 C C . SER A 1 72 ? 2.488 -13.473 -26.113 1.00 71.75 72 SER A C 1
ATOM 544 O O . SER A 1 72 ? 2.725 -12.473 -25.441 1.00 71.75 72 SER A O 1
ATOM 546 N N . SER A 1 73 ? 1.721 -14.457 -25.645 1.00 62.16 73 SER A N 1
ATOM 547 C CA . SER A 1 73 ? 1.099 -14.399 -24.314 1.00 62.16 73 SER A CA 1
ATOM 548 C C . SER A 1 73 ? 2.103 -14.258 -23.161 1.00 62.16 73 SER A C 1
ATOM 550 O O . SER A 1 73 ? 1.718 -13.795 -22.096 1.00 62.16 73 SER A O 1
ATOM 552 N N . ASN A 1 74 ? 3.365 -14.660 -23.361 1.00 58.16 74 ASN A N 1
ATOM 553 C CA . ASN A 1 74 ? 4.378 -14.721 -22.300 1.00 58.16 74 ASN A CA 1
ATOM 554 C C . ASN A 1 74 ? 5.635 -13.887 -22.582 1.00 58.16 74 ASN A C 1
ATOM 556 O O . ASN A 1 74 ? 6.443 -13.687 -21.681 1.00 58.16 74 ASN A O 1
ATOM 560 N N . PHE A 1 75 ? 5.837 -13.446 -23.823 1.00 52.47 75 PHE A N 1
ATOM 561 C CA . PHE A 1 75 ? 7.062 -12.773 -24.248 1.00 52.47 75 PHE A CA 1
ATOM 562 C C . PHE A 1 75 ? 6.746 -11.670 -25.244 1.00 52.47 75 PHE A C 1
ATOM 564 O O . PHE A 1 75 ? 5.995 -11.890 -26.197 1.00 52.47 75 PHE A O 1
ATOM 571 N N . GLU A 1 76 ? 7.391 -10.529 -25.054 1.00 68.81 76 GLU A N 1
ATOM 572 C CA . GLU A 1 76 ? 7.448 -9.428 -26.003 1.00 68.81 76 GLU A CA 1
ATOM 573 C C . GLU A 1 76 ? 8.911 -9.213 -26.394 1.00 68.81 76 GLU A C 1
ATOM 575 O O . GLU A 1 76 ? 9.796 -9.189 -25.538 1.00 68.81 76 GLU A O 1
ATOM 580 N N . ILE A 1 77 ? 9.171 -9.093 -27.695 1.00 69.69 77 ILE A N 1
ATOM 581 C CA . ILE A 1 77 ? 10.466 -8.673 -28.219 1.00 69.69 77 ILE A CA 1
ATOM 582 C C . ILE A 1 77 ? 10.350 -7.196 -28.563 1.00 69.69 77 ILE A C 1
ATOM 584 O O . ILE A 1 77 ? 9.706 -6.824 -29.552 1.00 69.69 77 ILE A O 1
ATOM 588 N N . GLN A 1 78 ? 11.019 -6.384 -27.753 1.00 71.88 78 GLN A N 1
ATOM 589 C CA . GLN A 1 78 ? 11.291 -4.991 -28.059 1.00 71.88 78 GLN A CA 1
ATOM 590 C C . GL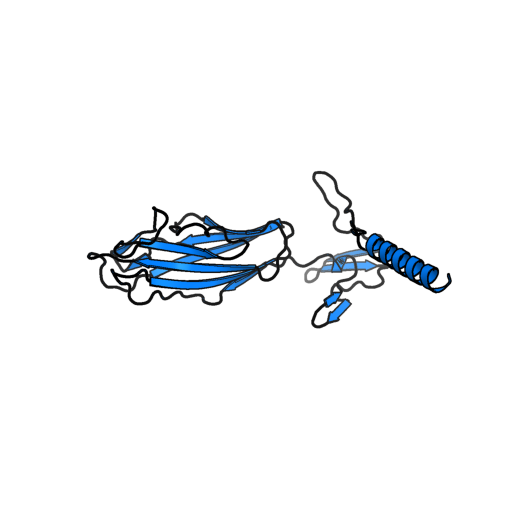N A 1 78 ? 12.681 -4.907 -28.681 1.00 71.88 78 GLN A C 1
ATOM 592 O O . GLN A 1 78 ? 13.664 -5.316 -28.065 1.00 71.88 78 GLN A O 1
ATOM 597 N N . SER A 1 79 ? 12.769 -4.475 -29.937 1.00 68.38 79 SER A N 1
ATOM 598 C CA . SER A 1 79 ? 14.029 -4.453 -30.688 1.00 68.38 79 SER A CA 1
ATOM 599 C C . SER A 1 79 ? 14.311 -3.084 -31.288 1.00 68.38 79 SER A C 1
ATOM 601 O O . SER A 1 79 ? 13.405 -2.267 -31.441 1.00 68.38 79 SER A O 1
ATOM 603 N N . GLY A 1 80 ? 15.576 -2.873 -31.643 1.00 73.69 80 GLY A N 1
ATOM 604 C CA . GLY A 1 80 ? 16.092 -1.573 -32.057 1.00 73.69 80 GLY A CA 1
ATOM 605 C C . GLY A 1 80 ? 16.439 -0.696 -30.858 1.00 73.69 80 GLY A C 1
ATOM 606 O O . GLY A 1 80 ? 16.004 -0.961 -29.732 1.00 73.69 80 GLY A O 1
ATOM 607 N N . PHE A 1 81 ? 17.213 0.359 -31.101 1.00 73.00 81 PHE A N 1
ATOM 608 C CA . PHE A 1 81 ? 17.621 1.321 -30.072 1.00 73.00 81 PHE A CA 1
ATOM 609 C C . PHE A 1 81 ? 16.423 1.875 -29.281 1.00 73.00 81 PHE A C 1
ATOM 611 O O . PHE A 1 81 ? 16.440 1.933 -28.052 1.00 73.00 81 PHE A O 1
ATOM 618 N N . TRP A 1 82 ? 15.332 2.191 -29.983 1.00 66.00 82 TRP A N 1
ATOM 619 C CA . TRP A 1 82 ? 14.102 2.711 -29.379 1.00 66.00 82 TRP A CA 1
ATOM 620 C C . TRP A 1 82 ? 13.291 1.648 -28.628 1.00 66.00 82 TRP A C 1
ATOM 622 O O . TRP A 1 82 ? 12.547 1.986 -27.714 1.00 66.00 82 TRP A O 1
ATOM 632 N N . GLY A 1 83 ? 13.468 0.360 -28.939 1.00 64.81 83 GLY A N 1
ATOM 633 C CA . GLY A 1 83 ? 12.900 -0.735 -28.147 1.00 64.81 83 GLY A CA 1
ATOM 634 C C . GLY A 1 83 ? 13.522 -0.849 -26.755 1.00 64.81 83 GLY A C 1
ATOM 635 O O . GLY A 1 83 ? 12.895 -1.390 -25.850 1.00 64.81 83 GLY A O 1
ATOM 636 N N . MET A 1 84 ? 14.723 -0.295 -26.550 1.00 64.38 84 MET A N 1
ATOM 637 C CA . MET A 1 84 ? 15.341 -0.252 -25.228 1.00 64.38 84 MET A CA 1
ATOM 638 C C . MET A 1 84 ? 14.845 0.916 -24.360 1.00 64.38 84 MET A C 1
ATOM 640 O O . MET A 1 84 ? 15.101 0.931 -23.154 1.00 64.38 84 MET A O 1
ATOM 644 N N . SER A 1 85 ? 14.094 1.878 -24.914 1.00 60.81 85 SER A N 1
ATOM 645 C CA . SER A 1 85 ? 13.353 2.828 -24.082 1.00 60.81 85 SER A CA 1
ATOM 646 C C . SER A 1 85 ? 12.135 2.115 -23.492 1.00 60.81 85 SER A C 1
ATOM 648 O O . SER A 1 85 ? 11.007 2.271 -23.963 1.00 60.81 85 SER A O 1
ATOM 650 N N . SER A 1 86 ? 12.350 1.284 -22.471 1.00 61.72 86 SER A N 1
ATOM 651 C CA . SER A 1 86 ? 11.236 0.733 -21.710 1.00 61.72 86 SER A CA 1
ATOM 652 C C . SER A 1 86 ? 10.480 1.910 -21.104 1.00 61.72 86 SER A C 1
ATOM 654 O O . SER A 1 86 ? 11.068 2.701 -20.364 1.00 61.72 86 SER A O 1
ATOM 656 N N . SER A 1 87 ? 9.195 2.048 -21.428 1.00 72.25 87 SER A N 1
ATOM 657 C CA . SER A 1 87 ? 8.356 3.069 -20.798 1.00 72.25 87 SER A CA 1
ATOM 658 C C . SER A 1 87 ? 8.465 2.934 -19.280 1.00 72.25 87 SER A C 1
ATOM 660 O O . SER A 1 87 ? 8.457 1.817 -18.768 1.00 72.25 87 SER A O 1
ATOM 662 N N . SER A 1 88 ? 8.589 4.042 -18.552 1.00 84.19 88 SER A N 1
ATOM 663 C CA . SER A 1 88 ? 8.527 4.021 -17.091 1.00 84.19 88 SER A CA 1
ATOM 664 C C . SER A 1 88 ? 7.164 3.485 -16.658 1.00 84.19 88 SER A C 1
ATOM 666 O O . SER A 1 88 ? 6.133 4.099 -16.929 1.00 84.19 88 SER A O 1
ATOM 668 N N . ILE A 1 89 ? 7.154 2.327 -16.004 1.00 90.25 89 ILE A N 1
ATOM 669 C CA . ILE A 1 89 ? 5.950 1.670 -15.506 1.00 90.25 89 ILE A CA 1
ATOM 670 C C . ILE A 1 89 ? 5.917 1.848 -13.997 1.00 90.25 89 ILE A C 1
ATOM 672 O O . ILE A 1 89 ? 6.825 1.421 -13.291 1.00 90.25 89 ILE A O 1
ATOM 676 N N . LEU A 1 90 ? 4.822 2.424 -13.514 1.00 95.69 90 LEU A N 1
ATOM 677 C CA . LEU A 1 90 ? 4.368 2.292 -12.140 1.00 95.69 90 LEU A CA 1
ATOM 678 C C . LEU A 1 90 ? 2.878 1.965 -12.183 1.00 95.69 90 LEU A C 1
ATOM 680 O O . LEU A 1 90 ? 2.080 2.739 -12.709 1.00 95.69 90 LEU A O 1
ATOM 684 N N . SER A 1 91 ? 2.507 0.816 -11.634 1.00 97.38 91 SER A N 1
ATOM 685 C CA . SER A 1 91 ? 1.120 0.401 -11.466 1.00 97.38 91 SER A CA 1
ATOM 686 C C . SER A 1 91 ? 0.879 0.051 -10.007 1.00 97.38 91 SER A C 1
ATOM 688 O O . SER A 1 91 ? 1.665 -0.681 -9.404 1.00 97.38 91 SER A O 1
ATOM 690 N N . VAL A 1 92 ? -0.202 0.590 -9.451 1.00 97.88 92 VAL A N 1
ATOM 691 C CA . VAL A 1 92 ? -0.654 0.324 -8.087 1.00 97.88 92 VAL A CA 1
ATOM 692 C C . VAL A 1 92 ? -2.133 -0.011 -8.146 1.00 97.88 92 VAL A C 1
ATOM 694 O O . VAL A 1 92 ? -2.913 0.721 -8.756 1.00 97.88 92 VAL A O 1
ATOM 697 N N . SER A 1 93 ? -2.525 -1.104 -7.504 1.00 98.12 93 SER A N 1
ATOM 698 C CA . SER A 1 93 ? -3.925 -1.501 -7.382 1.00 98.12 93 SER A CA 1
ATOM 699 C C . SER A 1 93 ? -4.242 -1.960 -5.969 1.00 98.12 93 SER A C 1
ATOM 701 O O . SER A 1 93 ? -3.400 -2.567 -5.306 1.00 98.12 93 SER A O 1
ATOM 703 N N . PHE A 1 94 ? -5.482 -1.733 -5.554 1.00 97.81 94 PHE A N 1
ATOM 704 C CA . PHE A 1 94 ? -6.050 -2.258 -4.320 1.00 97.81 94 PHE A CA 1
ATOM 705 C C . PHE A 1 94 ? -7.198 -3.211 -4.660 1.00 97.81 94 PHE A C 1
ATOM 707 O O . PHE A 1 94 ? -7.920 -2.987 -5.633 1.00 97.81 94 PHE A O 1
ATOM 714 N N . ASP A 1 95 ? -7.365 -4.270 -3.872 1.00 98.06 95 ASP A N 1
ATOM 715 C CA . ASP A 1 95 ? -8.520 -5.176 -3.964 1.00 98.06 95 ASP A CA 1
ATOM 716 C C . ASP A 1 95 ? -9.821 -4.523 -3.460 1.00 98.06 95 ASP A C 1
ATOM 718 O O . ASP A 1 95 ? -10.908 -4.834 -3.949 1.00 98.06 95 ASP A O 1
ATOM 722 N N . THR A 1 96 ? -9.714 -3.581 -2.522 1.00 96.50 96 THR A N 1
ATOM 723 C CA . THR A 1 96 ? -10.809 -2.745 -2.024 1.00 96.50 96 THR A CA 1
ATOM 724 C C . THR A 1 96 ? -10.325 -1.333 -1.689 1.00 96.50 96 THR A C 1
ATOM 726 O O . THR A 1 96 ? -9.190 -1.132 -1.268 1.00 96.50 96 THR A O 1
ATOM 729 N N . ASN A 1 97 ? -11.219 -0.349 -1.825 1.00 94.00 97 ASN A N 1
ATOM 730 C CA . ASN A 1 97 ? -10.984 1.047 -1.430 1.00 94.00 97 ASN A CA 1
ATOM 731 C C . ASN A 1 97 ? -11.708 1.422 -0.123 1.00 94.00 97 ASN A C 1
ATOM 733 O O . ASN A 1 97 ? -11.714 2.586 0.275 1.00 94.00 97 ASN A O 1
ATOM 737 N N . SER A 1 98 ? -12.379 0.461 0.520 1.00 93.88 98 SER A N 1
ATOM 738 C CA . SER A 1 98 ? -13.112 0.670 1.767 1.00 93.88 98 SER A CA 1
ATOM 739 C C . SER A 1 98 ? -12.892 -0.499 2.716 1.00 93.88 98 SER A C 1
ATOM 741 O O . SER A 1 98 ? -13.002 -1.664 2.330 1.00 93.88 98 SER A O 1
ATOM 743 N N . ILE A 1 99 ? -12.602 -0.163 3.970 1.00 95.81 99 ILE A N 1
ATOM 744 C CA . ILE A 1 99 ? -12.384 -1.112 5.053 1.00 95.81 99 ILE A CA 1
ATOM 745 C C . ILE A 1 99 ? -13.493 -0.933 6.076 1.00 95.81 99 ILE A C 1
ATOM 747 O O . ILE A 1 99 ? -13.643 0.137 6.664 1.00 95.81 99 ILE A O 1
ATOM 751 N N . ASN A 1 100 ? -14.258 -1.999 6.296 1.00 94.50 100 ASN A N 1
ATOM 752 C CA . ASN A 1 100 ? -15.317 -2.034 7.291 1.00 94.50 100 ASN A CA 1
ATOM 753 C C . ASN A 1 100 ? -14.914 -2.972 8.433 1.00 94.50 100 ASN A C 1
ATOM 755 O O . ASN A 1 100 ? -14.854 -4.185 8.249 1.00 94.50 100 ASN A O 1
ATOM 759 N N . LEU A 1 101 ? -14.654 -2.403 9.611 1.00 93.44 101 LEU A N 1
ATOM 760 C CA . LEU A 1 101 ? -14.323 -3.154 10.830 1.00 93.44 101 LEU A CA 1
ATOM 761 C C . LEU A 1 101 ? -15.569 -3.688 11.561 1.00 93.44 101 LEU A C 1
ATOM 763 O O . LEU A 1 101 ? -15.447 -4.385 12.569 1.00 93.44 101 LEU A O 1
ATOM 767 N N . GLY A 1 102 ? -16.766 -3.376 11.061 1.00 91.75 102 GLY A N 1
ATOM 768 C CA . GLY A 1 102 ? -18.035 -3.751 11.668 1.00 91.75 102 GLY A CA 1
ATOM 769 C C . GLY A 1 102 ? -18.312 -2.999 12.970 1.00 91.75 102 GLY A C 1
ATOM 770 O O . GLY A 1 102 ? -17.820 -1.896 13.206 1.00 91.75 102 GLY A O 1
ATOM 771 N N . THR A 1 103 ? -19.134 -3.602 13.826 1.00 89.56 103 THR A N 1
ATOM 772 C CA . THR A 1 103 ? -19.403 -3.081 15.168 1.00 89.56 103 THR A CA 1
ATOM 773 C C . THR A 1 103 ? -18.241 -3.427 16.091 1.00 89.56 103 THR A C 1
ATOM 775 O O . THR A 1 103 ? -17.956 -4.603 16.316 1.00 89.56 103 THR A O 1
ATOM 778 N N . LEU A 1 104 ? -17.577 -2.401 16.626 1.00 90.56 104 LEU A N 1
ATOM 779 C CA . LEU A 1 104 ? -16.461 -2.575 17.554 1.00 90.56 104 LEU A CA 1
ATOM 780 C C . LEU A 1 104 ? -16.945 -3.114 18.905 1.00 90.56 104 LEU A C 1
ATOM 782 O O . LEU A 1 104 ? -18.030 -2.758 19.375 1.00 90.56 104 LEU A O 1
ATOM 786 N N . SER A 1 105 ? -16.129 -3.958 19.536 1.00 84.88 105 SER A N 1
ATOM 787 C CA . SER A 1 105 ? -16.417 -4.543 20.848 1.00 84.88 105 SER A CA 1
ATOM 788 C C . SER A 1 105 ? -15.324 -4.220 21.872 1.00 84.88 105 SER A C 1
ATOM 790 O O . SER A 1 105 ? -14.227 -3.794 21.523 1.00 84.88 105 SER A O 1
ATOM 792 N N . LYS A 1 106 ? -15.631 -4.434 23.157 1.00 89.81 106 LYS A N 1
ATOM 793 C CA . LYS A 1 106 ? -14.661 -4.289 24.260 1.00 89.81 106 LYS A CA 1
ATOM 794 C C . LYS A 1 106 ? -13.890 -5.578 24.543 1.00 89.81 106 LYS A C 1
ATOM 796 O O . LYS A 1 106 ? -12.940 -5.564 25.313 1.00 89.81 106 LYS A O 1
ATOM 801 N N . THR A 1 107 ? -14.360 -6.704 24.014 1.00 91.69 107 THR A N 1
ATOM 802 C CA . THR A 1 107 ? -13.855 -8.043 24.343 1.00 91.69 107 THR A CA 1
ATOM 803 C C . THR A 1 107 ? -12.926 -8.595 23.274 1.00 91.69 107 THR A C 1
ATOM 805 O O . THR A 1 107 ? -12.181 -9.529 23.546 1.00 91.69 107 THR A O 1
ATOM 808 N N . GLU A 1 108 ? -12.959 -8.024 22.072 1.00 93.19 108 GLU A N 1
ATOM 809 C CA . GLU A 1 108 ? -12.200 -8.484 20.916 1.00 93.19 108 GLU A CA 1
ATOM 810 C C . GLU A 1 108 ? -11.644 -7.298 20.131 1.00 93.19 108 GLU A C 1
ATOM 812 O O . GLU A 1 108 ? -12.212 -6.206 20.140 1.00 93.19 108 GLU A O 1
ATOM 817 N N . VAL A 1 109 ? -10.543 -7.542 19.422 1.00 96.38 109 VAL A N 1
ATOM 818 C CA . VAL A 1 109 ? -9.982 -6.600 18.453 1.00 96.38 109 VAL A CA 1
ATOM 819 C C . VAL A 1 109 ? -10.619 -6.883 17.101 1.00 96.38 109 VAL A C 1
ATOM 821 O O . VAL A 1 109 ? -10.428 -7.958 16.528 1.00 96.38 109 VAL A O 1
ATOM 824 N N . ASN A 1 110 ? -11.355 -5.915 16.570 1.00 95.81 110 ASN A N 1
ATOM 825 C CA . ASN A 1 110 ? -11.936 -6.023 15.241 1.00 95.81 110 ASN A CA 1
ATOM 826 C C . ASN A 1 110 ? -10.845 -5.831 14.190 1.00 95.81 110 ASN A C 1
ATOM 828 O O . ASN A 1 110 ? -10.021 -4.919 14.302 1.00 95.81 110 ASN A O 1
ATOM 832 N N . THR A 1 111 ? -10.860 -6.669 13.152 1.00 97.25 111 THR A N 1
ATOM 833 C CA . THR A 1 111 ? -9.861 -6.623 12.080 1.00 97.25 111 THR A CA 1
ATOM 834 C C . THR A 1 111 ? -10.490 -6.736 10.700 1.00 97.25 111 THR A C 1
ATOM 836 O O . THR A 1 111 ? -11.528 -7.374 10.531 1.00 97.25 111 THR A O 1
ATOM 839 N N . ALA A 1 112 ? -9.857 -6.102 9.719 1.00 97.50 112 ALA A N 1
ATOM 840 C CA . ALA A 1 112 ? -10.181 -6.219 8.301 1.00 97.50 112 ALA A CA 1
ATOM 841 C C . ALA A 1 112 ? -8.930 -5.888 7.481 1.00 97.50 112 ALA A C 1
ATOM 843 O O . ALA A 1 112 ? -8.060 -5.158 7.957 1.00 97.50 112 ALA A O 1
ATOM 844 N N . SER A 1 113 ? -8.827 -6.400 6.257 1.00 97.69 113 SER A N 1
ATOM 845 C CA . SER A 1 113 ? -7.611 -6.258 5.451 1.00 97.69 113 SER A CA 1
ATOM 846 C C . SER A 1 113 ? -7.905 -5.765 4.040 1.00 97.69 113 SER A C 1
ATOM 848 O O . SER A 1 113 ? -8.982 -6.014 3.504 1.00 97.69 113 SER A O 1
ATOM 850 N N . GLN A 1 114 ? -6.916 -5.099 3.448 1.00 97.88 114 GLN A N 1
ATOM 851 C CA . GLN A 1 114 ? -6.834 -4.832 2.012 1.00 97.88 114 GLN A CA 1
ATOM 852 C C . GLN A 1 114 ? -5.470 -5.276 1.491 1.00 97.88 114 GLN A C 1
ATOM 854 O O . GLN A 1 114 ? -4.475 -5.267 2.224 1.00 97.88 114 GLN A O 1
ATOM 859 N N . THR A 1 115 ? -5.409 -5.598 0.213 1.00 98.56 115 THR A N 1
ATOM 860 C CA . THR A 1 115 ? -4.192 -5.999 -0.483 1.00 98.56 115 THR A CA 1
ATOM 861 C C . THR A 1 115 ? -3.808 -4.919 -1.477 1.00 98.56 115 THR A C 1
ATOM 863 O O . THR A 1 115 ? -4.524 -4.661 -2.444 1.00 98.56 115 THR A O 1
ATOM 866 N N . MET A 1 116 ? -2.649 -4.306 -1.256 1.00 98.56 116 MET A N 1
ATOM 867 C CA . MET A 1 116 ? -2.002 -3.433 -2.227 1.00 98.56 116 MET A CA 1
ATOM 868 C C . MET A 1 116 ? -1.083 -4.270 -3.115 1.00 98.56 116 MET A C 1
ATOM 870 O O . MET A 1 116 ? -0.271 -5.039 -2.604 1.00 98.56 116 MET A O 1
ATOM 874 N N . THR A 1 117 ? -1.188 -4.099 -4.431 1.00 98.62 117 THR A N 1
ATOM 875 C CA . THR A 1 117 ? -0.280 -4.707 -5.412 1.00 98.62 117 THR A CA 1
ATOM 876 C C . THR A 1 117 ? 0.469 -3.619 -6.172 1.00 98.62 117 THR A C 1
ATOM 878 O O . THR A 1 117 ? -0.169 -2.716 -6.714 1.00 98.62 117 THR A O 1
ATOM 881 N N . VAL A 1 118 ? 1.801 -3.708 -6.230 1.00 98.50 118 VAL A N 1
ATOM 882 C CA . VAL A 1 118 ? 2.668 -2.756 -6.944 1.00 98.50 118 VAL A CA 1
ATOM 883 C C . VAL A 1 118 ? 3.474 -3.470 -8.027 1.00 98.50 118 VAL A C 1
ATOM 885 O O . VAL A 1 118 ? 4.072 -4.518 -7.795 1.00 98.50 118 VAL A O 1
ATOM 888 N N . THR A 1 119 ? 3.508 -2.889 -9.224 1.00 97.38 119 THR A N 1
ATOM 889 C CA . THR A 1 119 ? 4.403 -3.294 -10.317 1.00 97.38 119 THR A CA 1
ATOM 890 C C . THR A 1 119 ? 5.187 -2.084 -10.797 1.00 97.38 119 THR A C 1
ATOM 892 O O . THR A 1 119 ? 4.601 -1.036 -11.073 1.00 97.38 119 THR A O 1
ATOM 895 N N . THR A 1 120 ? 6.506 -2.222 -10.909 1.00 95.50 120 THR A N 1
ATOM 896 C CA . THR A 1 120 ? 7.385 -1.175 -11.437 1.00 95.50 120 THR A CA 1
ATOM 897 C C . THR A 1 120 ? 8.580 -1.772 -12.171 1.00 95.50 120 THR A C 1
ATOM 899 O O . THR A 1 120 ? 9.131 -2.790 -11.748 1.00 95.50 120 THR A O 1
ATOM 902 N N . ASN A 1 121 ? 9.007 -1.123 -13.254 1.00 91.56 121 ASN A N 1
ATOM 903 C CA . ASN A 1 121 ? 10.271 -1.437 -13.929 1.00 91.56 121 ASN A CA 1
ATOM 904 C C . ASN A 1 121 ? 11.430 -0.525 -13.495 1.00 91.56 121 ASN A C 1
ATOM 906 O O . ASN A 1 121 ? 12.509 -0.586 -14.080 1.00 91.56 121 ASN A O 1
ATOM 910 N N . ALA A 1 122 ? 11.224 0.320 -12.486 1.00 88.44 122 ALA A N 1
ATOM 911 C CA . ALA A 1 122 ? 12.262 1.200 -11.976 1.00 88.44 122 ALA A CA 1
ATOM 912 C C . ALA A 1 122 ? 13.400 0.390 -11.330 1.00 88.44 122 ALA A C 1
ATOM 914 O O . ALA A 1 122 ? 13.158 -0.476 -10.485 1.00 88.44 122 ALA A O 1
ATOM 915 N N . TYR A 1 123 ? 14.650 0.645 -11.735 1.00 86.19 123 TYR A N 1
ATOM 916 C CA . TYR A 1 123 ? 15.789 -0.193 -11.339 1.00 86.19 123 TYR A CA 1
ATOM 917 C C . TYR A 1 123 ? 16.114 -0.097 -9.846 1.00 86.19 123 TYR A C 1
ATOM 919 O O . TYR A 1 123 ? 16.635 -1.065 -9.297 1.00 86.19 123 TYR A O 1
ATOM 927 N N . ALA A 1 124 ? 15.789 1.022 -9.186 1.00 89.25 124 ALA A N 1
ATOM 928 C CA . ALA A 1 124 ? 15.910 1.178 -7.737 1.00 89.25 124 ALA A CA 1
ATOM 929 C C . ALA A 1 124 ? 14.582 0.898 -7.003 1.00 89.25 124 ALA A C 1
ATOM 931 O O . ALA A 1 124 ? 14.429 1.247 -5.831 1.00 89.25 124 ALA A O 1
ATOM 932 N N . GLY A 1 125 ? 13.631 0.239 -7.674 1.00 94.38 125 GLY A N 1
ATOM 933 C CA . GLY A 1 125 ? 12.396 -0.270 -7.087 1.00 94.38 125 GLY A CA 1
ATOM 934 C C . GLY A 1 125 ? 11.336 0.793 -6.813 1.00 94.38 125 GLY A C 1
ATOM 935 O O . GLY A 1 125 ? 11.116 1.698 -7.617 1.00 94.38 125 GLY A O 1
ATOM 936 N N . PHE A 1 126 ? 10.620 0.657 -5.697 1.00 98.12 126 PHE A N 1
ATOM 937 C CA . PHE A 1 126 ? 9.590 1.611 -5.286 1.00 98.12 126 PHE A CA 1
ATOM 938 C C . PHE A 1 126 ? 9.617 1.841 -3.780 1.00 98.12 126 PHE A C 1
ATOM 940 O O . PHE A 1 126 ? 10.077 0.991 -3.017 1.00 98.12 126 PHE A O 1
ATOM 947 N N . THR A 1 127 ? 9.020 2.955 -3.369 1.00 98.69 127 THR A N 1
ATOM 948 C CA . THR A 1 127 ? 8.678 3.242 -1.977 1.00 98.69 127 THR A CA 1
ATOM 949 C C . THR A 1 127 ? 7.203 3.610 -1.906 1.00 98.69 127 THR A C 1
ATOM 951 O O . THR A 1 127 ? 6.758 4.519 -2.603 1.00 98.69 127 THR A O 1
ATOM 954 N N . THR A 1 128 ? 6.433 2.915 -1.070 1.00 98.69 128 THR A N 1
ATOM 955 C CA . THR A 1 128 ? 5.068 3.315 -0.715 1.00 98.69 128 THR A CA 1
ATOM 956 C C . THR A 1 128 ? 5.037 3.840 0.707 1.00 98.69 128 THR A C 1
ATOM 958 O O . THR A 1 128 ? 5.464 3.152 1.637 1.00 98.69 128 THR A O 1
ATOM 961 N N . THR A 1 129 ? 4.482 5.033 0.883 1.00 98.75 129 THR A N 1
ATOM 962 C CA . THR A 1 129 ? 4.176 5.607 2.190 1.00 98.75 129 THR A CA 1
ATOM 963 C C . THR A 1 129 ? 2.679 5.582 2.470 1.00 98.75 129 THR A C 1
ATOM 965 O O . THR A 1 129 ? 1.852 5.567 1.555 1.00 98.75 129 THR A O 1
ATOM 968 N N . ILE A 1 130 ? 2.341 5.571 3.754 1.00 98.44 130 ILE A N 1
ATOM 969 C CA . ILE A 1 130 ? 0.983 5.652 4.281 1.00 98.44 130 ILE A CA 1
ATOM 970 C C . ILE A 1 130 ? 0.885 6.838 5.243 1.00 98.44 130 ILE A C 1
ATOM 972 O O . ILE A 1 130 ? 1.814 7.106 6.007 1.00 98.44 130 ILE A O 1
ATOM 976 N N . GLN A 1 131 ? -0.236 7.549 5.200 1.00 97.62 131 GLN A N 1
ATOM 977 C CA . GLN A 1 131 ? -0.588 8.598 6.158 1.00 97.62 131 GLN A CA 1
ATOM 978 C C . GLN A 1 131 ? -2.106 8.688 6.304 1.00 97.62 131 GLN A C 1
ATOM 980 O O . GLN A 1 131 ? -2.852 8.162 5.474 1.00 97.62 131 GLN A O 1
ATOM 985 N N . VAL A 1 132 ? -2.576 9.367 7.345 1.00 96.69 132 VAL A N 1
ATOM 986 C CA . VAL A 1 132 ? -4.010 9.514 7.625 1.00 96.69 132 VAL A CA 1
ATOM 987 C C . VAL A 1 132 ? -4.407 10.976 7.759 1.00 96.69 132 VAL A C 1
ATOM 989 O O . VAL A 1 132 ? -3.607 11.813 8.164 1.00 96.69 132 VAL A O 1
ATOM 992 N N . SER A 1 133 ? -5.665 11.291 7.445 1.00 91.69 133 SER A N 1
ATOM 993 C CA . SER A 1 133 ? -6.203 12.654 7.578 1.00 91.69 133 SER A CA 1
ATOM 994 C C . SER A 1 133 ? -6.353 13.126 9.034 1.00 91.69 133 SER A C 1
ATOM 996 O O . SER A 1 133 ? -6.626 14.298 9.272 1.00 91.69 133 SER A O 1
ATOM 998 N N . GLY A 1 134 ? -6.230 12.214 10.001 1.00 88.19 134 GLY A N 1
ATOM 999 C CA . GLY A 1 134 ? -6.425 12.445 11.430 1.00 88.19 134 GLY A CA 1
ATOM 1000 C C . GLY A 1 134 ? -6.761 11.142 12.158 1.00 88.19 134 GLY A C 1
ATOM 1001 O O . GLY A 1 134 ? -6.593 10.057 11.599 1.00 88.19 134 GLY A O 1
ATOM 1002 N N . SER A 1 135 ? -7.252 11.251 13.393 1.00 88.88 135 SER A N 1
ATOM 1003 C CA . SER A 1 135 ? -7.733 10.101 14.167 1.00 88.88 135 SER A CA 1
ATOM 1004 C C . SER A 1 135 ? -8.996 9.485 13.559 1.00 88.88 135 SER A C 1
ATOM 1006 O O . SER A 1 135 ? -9.809 10.178 12.938 1.00 88.88 135 SER A O 1
ATOM 1008 N N . LEU A 1 136 ? -9.207 8.194 13.818 1.00 92.06 136 LEU A N 1
ATOM 1009 C CA . LEU A 1 136 ? -10.469 7.513 13.546 1.00 92.06 136 LEU A CA 1
ATOM 1010 C C . LEU A 1 136 ? -11.570 8.154 14.401 1.00 92.06 136 LEU A C 1
ATOM 1012 O O . LEU A 1 136 ? -11.524 8.055 15.626 1.00 92.06 136 LEU A O 1
ATOM 1016 N N . SER A 1 137 ? -12.525 8.861 13.795 1.00 92.44 137 SER A N 1
ATOM 1017 C CA . SER A 1 137 ? -13.408 9.771 14.546 1.00 92.44 137 SER A CA 1
ATOM 1018 C C . SER A 1 137 ? -14.875 9.711 14.128 1.00 92.44 137 SER A C 1
ATOM 1020 O O . SER A 1 137 ? -15.197 9.387 12.986 1.00 92.44 137 SER A O 1
ATOM 1022 N N . SER A 1 138 ? -15.757 10.020 15.081 1.00 90.06 138 SER A N 1
ATOM 1023 C CA . SER A 1 138 ? -17.208 10.155 14.917 1.00 90.06 138 SER A CA 1
ATOM 1024 C C . SER A 1 138 ? -17.673 11.369 15.725 1.00 90.06 138 SER A C 1
ATOM 1026 O O . SER A 1 138 ? -17.838 11.291 16.941 1.00 90.06 138 SER A O 1
ATOM 1028 N N . GLY A 1 139 ? -17.868 12.518 15.073 1.00 86.75 139 GLY A N 1
ATOM 1029 C CA . GLY A 1 139 ? -18.180 13.765 15.780 1.00 86.75 139 GLY A CA 1
ATOM 1030 C C . GLY A 1 139 ? -17.027 14.194 16.695 1.00 86.75 139 GLY A C 1
ATOM 1031 O O . GLY A 1 139 ? -15.923 14.434 16.214 1.00 86.75 139 GLY A O 1
ATOM 1032 N N . THR A 1 140 ? -17.277 14.302 18.003 1.00 86.19 140 THR A N 1
ATOM 1033 C CA . THR A 1 140 ? -16.245 14.622 19.010 1.00 86.19 140 THR A CA 1
ATOM 1034 C C . THR A 1 140 ? -15.502 13.396 19.533 1.00 86.19 140 THR A C 1
ATOM 1036 O O . THR A 1 140 ? -14.475 13.547 20.194 1.00 86.19 140 THR A O 1
ATOM 1039 N N . ASP A 1 141 ? -16.008 12.192 19.266 1.00 89.69 141 ASP A N 1
ATOM 1040 C CA . ASP A 1 141 ? -15.396 10.961 19.747 1.00 89.69 141 ASP A CA 1
ATOM 1041 C C . ASP A 1 141 ? -14.271 10.518 18.813 1.00 89.69 141 ASP A C 1
ATOM 1043 O O . ASP A 1 141 ? -14.397 10.566 17.586 1.00 89.69 141 ASP A O 1
ATOM 1047 N N . THR A 1 142 ? -13.172 10.035 19.392 1.00 92.38 142 THR A N 1
ATOM 1048 C CA . THR A 1 142 ? -12.004 9.565 18.639 1.00 92.38 142 THR A CA 1
ATOM 1049 C C . THR A 1 142 ? -11.500 8.232 19.175 1.00 92.38 142 THR A C 1
ATOM 1051 O O . THR A 1 142 ? -11.587 7.952 20.370 1.00 92.38 142 THR A O 1
ATOM 1054 N N . ILE A 1 143 ? -10.969 7.413 18.273 1.00 94.00 143 ILE A N 1
ATOM 1055 C CA . ILE A 1 143 ? -10.176 6.229 18.575 1.00 94.00 143 ILE A CA 1
ATOM 1056 C C . ILE A 1 143 ? -8.732 6.578 18.219 1.00 94.00 143 ILE A C 1
ATOM 1058 O O . ILE A 1 143 ? -8.428 6.937 17.077 1.00 94.00 143 ILE A O 1
ATOM 1062 N N . THR A 1 144 ? -7.856 6.557 19.218 1.00 93.00 144 THR A N 1
ATOM 1063 C CA . THR A 1 144 ? -6.473 7.022 19.080 1.00 93.00 144 THR A CA 1
ATOM 1064 C C . THR A 1 144 ? -5.586 5.982 18.409 1.00 93.00 144 THR A C 1
ATOM 1066 O O . THR A 1 144 ? -5.831 4.785 18.509 1.00 93.00 144 THR A O 1
ATOM 1069 N N . ALA A 1 145 ? -4.540 6.432 17.719 1.00 96.12 145 ALA A N 1
ATOM 1070 C CA . ALA A 1 145 ? -3.553 5.530 17.142 1.00 96.12 145 ALA A CA 1
ATOM 1071 C C . ALA A 1 145 ? -2.788 4.776 18.248 1.00 96.12 145 ALA A C 1
ATOM 1073 O O . ALA A 1 145 ? -2.425 5.374 19.261 1.00 96.12 145 ALA A O 1
ATOM 1074 N N . VAL A 1 146 ? -2.529 3.485 18.041 1.00 96.69 146 VAL A N 1
ATOM 1075 C CA . VAL A 1 146 ? -1.756 2.644 18.966 1.00 96.69 146 VAL A CA 1
ATOM 1076 C C . VAL A 1 146 ? -0.328 3.173 19.128 1.00 96.69 146 VAL A C 1
ATOM 1078 O O . VAL A 1 146 ? 0.318 3.557 18.150 1.00 96.69 146 VAL A O 1
ATOM 1081 N N . SER A 1 147 ? 0.174 3.186 20.362 1.00 95.81 147 SER A N 1
ATOM 1082 C CA . SER A 1 147 ? 1.510 3.708 20.693 1.00 95.81 147 SER A CA 1
ATOM 1083 C C . SER A 1 147 ? 2.452 2.682 21.320 1.00 95.81 147 SER A C 1
ATOM 1085 O O . SER A 1 147 ? 3.661 2.895 21.328 1.00 95.81 147 SER A O 1
ATOM 1087 N N . ASP A 1 148 ? 1.919 1.589 21.860 1.00 96.06 148 ASP A N 1
ATOM 1088 C CA . ASP A 1 148 ? 2.672 0.556 22.583 1.00 96.06 148 ASP A CA 1
ATOM 1089 C C . ASP A 1 148 ? 3.027 -0.666 21.715 1.00 96.06 148 ASP A C 1
ATOM 1091 O O . ASP A 1 148 ? 3.717 -1.580 22.167 1.00 96.06 148 ASP A O 1
ATOM 1095 N N . GLY A 1 149 ? 2.591 -0.665 20.454 1.00 96.69 149 GLY A N 1
ATOM 1096 C CA . GLY A 1 149 ? 2.853 -1.730 19.494 1.00 96.69 149 GLY A CA 1
ATOM 1097 C C . GLY A 1 149 ? 1.798 -2.838 19.452 1.00 96.69 149 GLY A C 1
ATOM 1098 O O . GLY A 1 149 ? 2.005 -3.812 18.718 1.00 96.69 149 GLY A O 1
ATOM 1099 N N . ALA A 1 150 ? 0.688 -2.729 20.190 1.00 97.38 150 ALA A N 1
ATOM 1100 C CA . ALA A 1 150 ? -0.372 -3.735 20.174 1.00 97.38 150 ALA A CA 1
ATOM 1101 C C . ALA A 1 150 ? -1.766 -3.117 20.341 1.00 97.38 150 ALA A C 1
ATOM 1103 O O . ALA A 1 150 ? -2.098 -2.600 21.401 1.00 97.38 150 ALA A O 1
ATOM 1104 N N . VAL A 1 151 ? -2.629 -3.247 19.328 1.00 97.25 151 VAL A N 1
ATOM 1105 C CA . VAL A 1 151 ? -4.046 -2.896 19.506 1.00 97.25 151 VAL A CA 1
ATOM 1106 C C . VAL A 1 151 ? -4.670 -3.936 20.429 1.00 97.25 151 VAL A C 1
ATOM 1108 O O . VAL A 1 151 ? -4.793 -5.105 20.052 1.00 97.25 151 VAL A O 1
ATOM 1111 N N . SER A 1 152 ? -5.048 -3.514 21.635 1.00 96.25 152 SER A N 1
ATOM 1112 C CA . SER A 1 152 ? -5.480 -4.421 22.702 1.00 96.25 152 SER A CA 1
ATOM 1113 C C . SER A 1 152 ? -6.981 -4.325 22.971 1.00 96.25 152 SER A C 1
ATOM 1115 O O . SER A 1 152 ? -7.548 -3.236 23.028 1.00 96.25 152 SER A O 1
ATOM 1117 N N . ALA A 1 153 ? -7.636 -5.474 23.170 1.00 95.31 153 ALA A N 1
ATOM 1118 C CA . ALA A 1 153 ? -9.061 -5.521 23.495 1.00 95.31 153 ALA A CA 1
ATOM 1119 C C . ALA A 1 153 ? -9.355 -4.758 24.798 1.00 95.31 153 ALA A C 1
ATOM 1121 O O . ALA A 1 153 ? -8.681 -4.948 25.811 1.00 95.31 153 ALA A O 1
ATOM 1122 N N . GLY A 1 154 ? -10.374 -3.902 24.768 1.00 92.94 154 GLY A N 1
ATOM 1123 C CA . GLY A 1 154 ? -10.770 -3.071 25.906 1.00 92.94 154 GLY A CA 1
ATOM 1124 C C . GLY A 1 154 ? -10.031 -1.733 26.000 1.00 92.94 154 GLY A C 1
ATOM 1125 O O . GLY A 1 154 ? -10.438 -0.887 26.800 1.00 92.94 154 GLY A O 1
ATOM 1126 N N . SER A 1 155 ? -9.012 -1.506 25.166 1.00 93.69 155 SER A N 1
ATOM 1127 C CA . SER A 1 155 ? -8.380 -0.197 24.956 1.00 93.69 155 SER A CA 1
ATOM 1128 C C . SER A 1 155 ? -9.058 0.563 23.815 1.00 93.69 155 SER A C 1
ATOM 1130 O O . SER A 1 155 ? -9.671 -0.047 22.940 1.00 93.69 155 SER A O 1
ATOM 1132 N N . VAL A 1 156 ? -8.957 1.897 23.822 1.00 94.19 156 VAL A N 1
ATOM 1133 C CA . VAL A 1 156 ? -9.450 2.773 22.741 1.00 94.19 156 VAL A CA 1
ATOM 1134 C C . VAL A 1 156 ? -8.315 3.025 21.755 1.00 94.19 156 VAL A C 1
ATOM 1136 O O . VAL A 1 156 ? -7.608 4.025 21.854 1.00 94.19 156 VAL A O 1
ATOM 1139 N N . GLU A 1 157 ? -8.101 2.091 20.834 1.00 95.25 157 GLU A N 1
ATOM 1140 C CA . GLU A 1 157 ? -6.908 2.082 19.985 1.00 95.25 157 GLU A CA 1
ATOM 1141 C C . GLU A 1 157 ? -7.211 1.617 18.562 1.00 95.25 157 GLU A C 1
ATOM 1143 O O . GLU A 1 157 ? -8.044 0.739 18.335 1.00 95.25 157 GLU A O 1
ATOM 1148 N N . TYR A 1 158 ? -6.497 2.195 17.602 1.00 95.56 158 TYR A N 1
ATOM 1149 C CA . TYR A 1 158 ? -6.515 1.830 16.192 1.00 95.56 158 TYR A CA 1
ATOM 1150 C C . TYR A 1 158 ? -5.088 1.716 15.660 1.00 95.56 158 TYR A C 1
ATOM 1152 O O . TYR A 1 158 ? -4.204 2.498 16.014 1.00 95.56 158 TYR A O 1
ATOM 1160 N N . GLY A 1 159 ? -4.858 0.770 14.762 1.00 97.00 159 GLY A N 1
ATOM 1161 C CA . GLY A 1 159 ? -3.565 0.613 14.120 1.00 97.00 159 GLY A CA 1
ATOM 1162 C C . GLY A 1 159 ? -3.632 -0.297 12.913 1.00 97.00 159 GLY A C 1
ATOM 1163 O O . GLY A 1 159 ? -4.689 -0.819 12.545 1.00 97.00 159 GLY A O 1
ATOM 1164 N N . ILE A 1 160 ? -2.473 -0.494 12.301 1.00 98.12 160 ILE A N 1
ATOM 1165 C CA . ILE A 1 160 ? -2.308 -1.444 11.209 1.00 98.12 160 ILE A CA 1
ATOM 1166 C C . ILE A 1 160 ? -1.157 -2.398 11.474 1.00 98.12 160 ILE A C 1
ATOM 1168 O O . ILE A 1 160 ? -0.223 -2.091 12.208 1.00 98.12 160 ILE A O 1
ATOM 1172 N N . ARG A 1 161 ? -1.188 -3.536 10.796 1.00 98.19 161 ARG A N 1
ATOM 1173 C CA . ARG A 1 161 ? -0.024 -4.391 10.600 1.00 98.19 161 ARG A CA 1
ATOM 1174 C C . ARG A 1 161 ? 0.033 -4.809 9.145 1.00 98.19 161 ARG A C 1
ATOM 1176 O O . ARG A 1 161 ? -1.002 -5.021 8.518 1.00 98.19 161 ARG A O 1
ATOM 1183 N N . THR A 1 162 ? 1.235 -4.937 8.613 1.00 98.38 162 THR A N 1
ATOM 1184 C CA . THR A 1 162 ? 1.450 -5.350 7.228 1.00 98.38 162 THR A CA 1
ATOM 1185 C C . THR A 1 162 ? 2.051 -6.744 7.141 1.00 98.38 162 THR A C 1
ATOM 1187 O O . THR A 1 162 ? 2.766 -7.189 8.041 1.00 98.38 162 THR A O 1
ATOM 1190 N N . SER A 1 163 ? 1.770 -7.435 6.044 1.00 98.12 163 SER A N 1
ATOM 1191 C CA . SER A 1 163 ? 2.492 -8.635 5.629 1.00 98.12 163 SER A CA 1
ATOM 1192 C C . SER A 1 163 ? 2.804 -8.569 4.135 1.00 98.12 163 SER A C 1
ATOM 1194 O O . SER A 1 163 ? 2.187 -7.807 3.392 1.00 98.12 163 SER A O 1
ATOM 1196 N N . GLY A 1 164 ? 3.805 -9.334 3.713 1.00 97.38 164 GLY A N 1
ATOM 1197 C CA . GLY A 1 164 ? 4.406 -9.244 2.383 1.00 97.38 164 GLY A CA 1
ATOM 1198 C C . GLY A 1 164 ? 5.925 -9.172 2.495 1.00 97.38 164 GLY A C 1
ATOM 1199 O O . GLY A 1 164 ? 6.456 -8.762 3.527 1.00 97.38 164 GLY A O 1
ATOM 1200 N N . THR A 1 165 ? 6.629 -9.596 1.448 1.00 96.75 165 THR A N 1
ATOM 1201 C CA . THR A 1 165 ? 8.101 -9.671 1.444 1.00 96.75 165 THR A CA 1
ATOM 1202 C C . THR A 1 165 ? 8.747 -8.305 1.663 1.00 96.75 165 THR A C 1
ATOM 1204 O O . THR A 1 165 ? 9.717 -8.192 2.407 1.00 96.75 165 THR A O 1
ATOM 1207 N N . ASN A 1 166 ? 8.180 -7.269 1.044 1.00 98.00 166 ASN A N 1
ATOM 1208 C CA . ASN A 1 166 ? 8.721 -5.910 1.020 1.00 98.00 166 ASN A CA 1
ATOM 1209 C C . ASN A 1 166 ? 8.010 -4.953 1.995 1.00 98.00 166 ASN A C 1
ATOM 1211 O O . ASN A 1 166 ? 8.294 -3.751 2.029 1.00 98.00 166 ASN A O 1
ATOM 1215 N N . ALA A 1 167 ? 7.096 -5.478 2.814 1.00 98.19 167 ALA A N 1
ATOM 1216 C CA . ALA A 1 167 ? 6.342 -4.720 3.801 1.00 98.19 167 ALA A CA 1
ATOM 1217 C C . ALA A 1 167 ? 7.219 -4.315 5.003 1.00 98.19 167 ALA A C 1
ATOM 1219 O O . ALA A 1 167 ? 8.042 -5.100 5.473 1.00 98.19 167 ALA A O 1
ATOM 1220 N N . GLN A 1 168 ? 7.035 -3.098 5.518 1.00 98.06 168 GLN A N 1
ATOM 1221 C CA . GLN A 1 168 ? 7.907 -2.496 6.542 1.00 98.06 168 GLN A CA 1
ATOM 1222 C C . GLN A 1 168 ? 7.304 -2.477 7.956 1.00 98.06 168 GLN A C 1
ATOM 1224 O O . GLN A 1 168 ? 8.013 -2.210 8.921 1.00 98.06 168 GLN A O 1
ATOM 1229 N N . MET A 1 169 ? 6.010 -2.769 8.106 1.00 97.44 169 MET A N 1
ATOM 1230 C CA . MET A 1 169 ? 5.285 -2.710 9.385 1.00 97.44 169 MET A CA 1
ATOM 1231 C C . MET A 1 169 ? 4.819 -4.110 9.812 1.00 97.44 169 MET A C 1
ATOM 1233 O O . MET A 1 169 ? 3.622 -4.358 9.956 1.00 97.44 169 MET A O 1
ATOM 1237 N N . ASN A 1 170 ? 5.739 -5.073 9.885 1.00 95.06 170 ASN A N 1
ATOM 1238 C CA . ASN A 1 170 ? 5.435 -6.508 10.010 1.00 95.06 170 ASN A CA 1
ATOM 1239 C C . ASN A 1 170 ? 5.620 -7.081 11.428 1.00 95.06 170 ASN A C 1
ATOM 1241 O O . ASN A 1 170 ? 5.096 -8.161 11.721 1.00 95.06 170 ASN A O 1
ATOM 1245 N N . SER A 1 171 ? 6.337 -6.384 12.308 1.00 93.62 171 SER A N 1
ATOM 1246 C CA . SER A 1 171 ? 6.753 -6.868 13.632 1.00 93.62 171 SER A CA 1
ATOM 1247 C C . SER A 1 171 ? 5.737 -6.600 14.748 1.00 93.62 171 SER A C 1
ATOM 1249 O O . SER A 1 171 ? 5.581 -7.435 15.637 1.00 93.62 171 SER A O 1
ATOM 1251 N N . SER A 1 172 ? 5.018 -5.482 14.683 1.00 96.50 172 SER A N 1
ATOM 1252 C CA . SER A 1 172 ? 4.057 -5.016 15.690 1.00 96.50 172 SER A CA 1
ATOM 1253 C C . SER A 1 172 ? 2.860 -4.330 15.029 1.00 96.50 172 SER A C 1
ATOM 1255 O O . SER A 1 172 ? 2.805 -4.220 13.801 1.00 96.50 172 SER A O 1
ATOM 1257 N N . ASP A 1 173 ? 1.902 -3.874 15.833 1.00 98.19 173 ASP A N 1
ATOM 1258 C CA . ASP A 1 173 ? 0.865 -2.961 15.360 1.00 98.19 173 ASP A CA 1
ATOM 1259 C C . ASP A 1 173 ? 1.421 -1.533 15.341 1.00 98.19 173 ASP A C 1
ATOM 1261 O O . ASP A 1 173 ? 2.107 -1.102 16.266 1.00 98.19 173 ASP A O 1
ATOM 1265 N N . TYR A 1 174 ? 1.160 -0.809 14.259 1.00 97.81 174 TYR A N 1
ATOM 1266 C CA . TYR A 1 174 ? 1.656 0.540 14.028 1.00 97.81 174 TYR A CA 1
ATOM 1267 C C . TYR A 1 174 ? 0.509 1.539 14.102 1.00 97.81 174 TYR A C 1
ATOM 1269 O O . TYR A 1 174 ? -0.504 1.406 13.407 1.00 97.81 174 TYR A O 1
ATOM 1277 N N . GLY A 1 175 ? 0.698 2.570 14.923 1.00 96.88 175 GLY A N 1
ATOM 1278 C CA . GLY A 1 175 ? -0.144 3.752 14.917 1.00 96.88 175 GLY A CA 1
ATOM 1279 C C . GLY A 1 175 ? 0.111 4.574 13.659 1.00 96.88 175 GLY A C 1
ATOM 1280 O O . GLY A 1 175 ? 1.257 4.912 13.346 1.00 96.88 175 GLY A O 1
ATOM 1281 N N . LEU A 1 176 ? -0.962 4.892 12.937 1.00 95.56 176 LEU A N 1
ATOM 1282 C CA . LEU A 1 176 ? -0.889 5.776 11.781 1.00 95.56 176 LEU A CA 1
ATOM 1283 C C . LEU A 1 176 ? -0.911 7.240 12.211 1.00 95.56 176 LEU A C 1
ATOM 1285 O O . LEU A 1 176 ? -1.605 7.614 13.157 1.00 95.56 176 LEU A O 1
ATOM 1289 N N . SER A 1 177 ? -0.171 8.072 11.483 1.00 95.25 177 SER A N 1
ATOM 1290 C CA . SER A 1 177 ? -0.087 9.510 11.741 1.00 95.25 177 SER A CA 1
ATOM 1291 C C . SER A 1 177 ? -0.360 10.344 10.487 1.00 95.25 177 SER A C 1
ATOM 1293 O O . SER A 1 177 ? -0.441 9.823 9.374 1.00 95.25 177 SER A O 1
ATOM 1295 N N . ALA A 1 178 ? -0.485 11.659 10.669 1.00 95.19 178 ALA A N 1
ATOM 1296 C CA . ALA A 1 178 ? -0.554 12.606 9.556 1.00 95.19 178 ALA A CA 1
ATOM 1297 C C . ALA A 1 178 ? 0.785 12.750 8.807 1.00 95.19 178 ALA A C 1
ATOM 1299 O O . ALA A 1 178 ? 0.810 13.268 7.695 1.00 95.19 178 ALA A O 1
ATOM 1300 N N . SER A 1 179 ? 1.891 12.294 9.402 1.00 96.25 179 SER A N 1
ATOM 1301 C CA . SER A 1 179 ? 3.192 12.222 8.743 1.00 96.25 179 SER A CA 1
ATOM 1302 C C . SER A 1 179 ? 3.314 10.919 7.958 1.00 96.25 179 SER A C 1
ATOM 1304 O O . SER A 1 179 ? 2.967 9.851 8.463 1.00 96.25 179 SER A O 1
ATOM 1306 N N . ALA A 1 180 ? 3.862 11.004 6.746 1.00 97.56 180 ALA A N 1
ATOM 1307 C CA . ALA A 1 180 ? 4.125 9.848 5.901 1.00 97.56 180 ALA A CA 1
ATOM 1308 C C . ALA A 1 180 ? 5.061 8.839 6.588 1.00 97.56 180 ALA A C 1
ATOM 1310 O O . ALA A 1 180 ? 6.173 9.176 6.997 1.00 97.56 180 ALA A O 1
ATOM 1311 N N . GLN A 1 181 ? 4.613 7.589 6.678 1.00 97.94 181 GLN A N 1
ATOM 1312 C CA . GLN A 1 181 ? 5.370 6.458 7.213 1.00 97.94 181 GLN A CA 1
ATOM 1313 C C . GLN A 1 181 ? 5.596 5.437 6.095 1.00 97.94 181 GLN A C 1
ATOM 1315 O O . GLN A 1 181 ? 4.686 5.172 5.311 1.00 97.94 181 GLN A O 1
ATOM 1320 N N . THR A 1 182 ? 6.789 4.849 5.993 1.00 98.31 182 THR A N 1
ATOM 1321 C CA . THR A 1 182 ? 7.064 3.832 4.965 1.00 98.31 182 THR A CA 1
ATOM 1322 C C . THR A 1 182 ? 6.268 2.560 5.245 1.00 98.31 182 THR A C 1
ATOM 1324 O O . THR A 1 182 ? 6.417 1.950 6.300 1.00 98.31 182 THR A O 1
ATOM 1327 N N . LEU A 1 183 ? 5.438 2.155 4.285 1.00 98.50 183 LEU A N 1
ATOM 1328 C CA . LEU A 1 183 ? 4.594 0.964 4.359 1.00 98.50 183 LEU A CA 1
ATOM 1329 C C . LEU A 1 183 ? 5.255 -0.241 3.679 1.00 98.50 183 LEU A C 1
ATOM 1331 O O . LEU A 1 183 ? 5.245 -1.341 4.227 1.00 98.50 183 LEU A O 1
ATOM 1335 N N . ALA A 1 184 ? 5.811 -0.032 2.486 1.00 98.56 184 ALA A N 1
ATOM 1336 C CA . ALA A 1 184 ? 6.448 -1.064 1.673 1.00 98.56 184 ALA A CA 1
ATOM 1337 C C . ALA A 1 184 ? 7.540 -0.446 0.796 1.00 98.56 184 ALA A C 1
ATOM 1339 O O . ALA A 1 184 ? 7.380 0.684 0.328 1.00 98.56 184 ALA A O 1
ATOM 1340 N N . GLN A 1 185 ? 8.635 -1.169 0.572 1.00 98.31 185 GLN A N 1
ATOM 1341 C CA . GLN A 1 185 ? 9.711 -0.714 -0.310 1.00 98.31 185 GLN A CA 1
ATOM 1342 C C . GLN A 1 185 ? 10.521 -1.877 -0.881 1.00 98.31 185 GLN A C 1
ATOM 1344 O O . GLN A 1 185 ? 10.708 -2.897 -0.222 1.00 98.31 185 GLN A O 1
ATOM 1349 N N . THR A 1 186 ? 11.074 -1.679 -2.070 1.00 97.62 186 THR A N 1
ATOM 1350 C CA . THR A 1 186 ? 12.056 -2.577 -2.692 1.00 97.62 186 THR A CA 1
ATOM 1351 C C . THR A 1 186 ? 13.134 -1.751 -3.383 1.00 97.62 186 THR A C 1
ATOM 1353 O O . THR A 1 186 ? 12.893 -0.606 -3.760 1.00 97.62 186 THR A O 1
ATOM 1356 N N . THR A 1 187 ? 14.315 -2.334 -3.566 1.00 94.69 187 THR A N 1
ATOM 1357 C CA . THR A 1 187 ? 15.476 -1.716 -4.226 1.00 94.69 187 THR A CA 1
ATOM 1358 C C . THR A 1 187 ? 15.710 -2.258 -5.635 1.00 94.69 187 THR A C 1
ATOM 1360 O O . THR A 1 187 ? 16.796 -2.111 -6.192 1.00 94.69 187 THR A O 1
ATOM 1363 N N . SER A 1 188 ? 14.733 -2.959 -6.205 1.00 88.38 188 SER A N 1
ATOM 1364 C CA . SER A 1 188 ? 14.813 -3.537 -7.547 1.00 88.38 188 SER A CA 1
ATOM 1365 C C . SER A 1 188 ? 13.454 -3.508 -8.227 1.00 88.38 188 SER A C 1
ATOM 1367 O O . SER A 1 188 ? 12.419 -3.502 -7.555 1.00 88.38 188 SER A O 1
ATOM 1369 N N . ALA A 1 189 ? 13.464 -3.520 -9.561 1.00 91.12 189 ALA A N 1
ATOM 1370 C CA . ALA A 1 189 ? 12.256 -3.696 -10.357 1.00 91.12 189 ALA A CA 1
ATOM 1371 C C . ALA A 1 189 ? 11.485 -4.936 -9.884 1.00 91.12 189 ALA A C 1
ATOM 1373 O O . ALA A 1 189 ? 12.080 -5.960 -9.533 1.00 91.12 189 ALA A O 1
ATOM 1374 N N . ILE A 1 190 ? 10.160 -4.834 -9.852 1.00 93.06 190 ILE A N 1
ATOM 1375 C CA . ILE A 1 190 ? 9.315 -5.879 -9.284 1.00 93.06 190 ILE A CA 1
ATOM 1376 C C . ILE A 1 190 ? 7.979 -5.958 -10.006 1.00 93.06 190 ILE A C 1
ATOM 1378 O O . ILE A 1 190 ? 7.410 -4.951 -10.432 1.00 93.06 190 ILE A O 1
ATOM 1382 N N . ILE A 1 191 ? 7.473 -7.181 -10.122 1.00 94.94 191 ILE A N 1
ATOM 1383 C CA . ILE A 1 191 ? 6.179 -7.481 -10.722 1.00 94.94 191 ILE A CA 1
ATOM 1384 C C . ILE A 1 191 ? 5.280 -8.033 -9.626 1.00 94.94 191 ILE A C 1
ATOM 1386 O O . ILE A 1 191 ? 5.651 -8.995 -8.955 1.00 94.94 191 ILE A O 1
ATOM 1390 N N . ALA A 1 192 ? 4.101 -7.430 -9.488 1.00 94.94 192 ALA A N 1
ATOM 1391 C CA . ALA A 1 192 ? 3.051 -7.858 -8.573 1.00 94.94 192 ALA A CA 1
ATOM 1392 C C . ALA A 1 192 ? 3.520 -8.047 -7.114 1.00 94.94 192 ALA A C 1
ATOM 1394 O O . ALA A 1 192 ? 3.182 -9.044 -6.475 1.00 94.94 192 ALA A O 1
ATOM 1395 N N . ASP A 1 193 ? 4.275 -7.085 -6.573 1.00 98.06 193 ASP A N 1
ATOM 1396 C CA . ASP A 1 193 ? 4.594 -7.067 -5.145 1.00 98.06 193 ASP A CA 1
ATOM 1397 C C . ASP A 1 193 ? 3.319 -6.859 -4.331 1.00 98.06 193 ASP A C 1
ATOM 1399 O O . ASP A 1 193 ? 2.622 -5.863 -4.525 1.00 98.06 193 ASP A O 1
ATOM 1403 N N . GLN A 1 194 ? 3.009 -7.794 -3.435 1.00 98.31 194 GLN A N 1
ATOM 1404 C CA . GLN A 1 194 ? 1.810 -7.739 -2.607 1.00 98.31 194 GLN A CA 1
ATOM 1405 C C . GLN A 1 194 ? 2.148 -7.349 -1.173 1.00 98.31 194 GLN A C 1
ATOM 1407 O O . GLN A 1 194 ? 2.923 -8.021 -0.489 1.00 98.31 194 GLN A O 1
ATOM 1412 N N . THR A 1 195 ? 1.494 -6.290 -0.704 1.00 98.69 195 THR A N 1
ATOM 1413 C CA . THR A 1 195 ? 1.472 -5.884 0.700 1.00 98.69 195 THR A CA 1
ATOM 1414 C C . THR A 1 195 ? 0.039 -5.964 1.213 1.00 98.69 195 THR A C 1
ATOM 1416 O O . THR A 1 195 ? -0.826 -5.197 0.786 1.00 98.69 195 THR A O 1
ATOM 1419 N N . VAL A 1 196 ? -0.221 -6.878 2.146 1.00 98.62 196 VAL A N 1
ATOM 1420 C CA . VAL A 1 196 ? -1.510 -6.961 2.843 1.00 98.62 196 VAL A CA 1
ATOM 1421 C C . VAL A 1 196 ? -1.464 -6.015 4.034 1.00 98.62 196 VAL A C 1
ATOM 1423 O O . VAL A 1 196 ? -0.627 -6.173 4.922 1.00 98.62 196 VAL A O 1
ATOM 1426 N N . VAL A 1 197 ? -2.369 -5.043 4.073 1.00 98.56 197 VAL A N 1
ATOM 1427 C CA . VAL A 1 197 ? -2.542 -4.111 5.189 1.00 98.56 197 VAL A CA 1
ATOM 1428 C C . VAL A 1 197 ? -3.728 -4.588 6.016 1.00 98.56 197 VAL A C 1
ATOM 1430 O O . VAL A 1 197 ? -4.863 -4.576 5.548 1.00 98.56 197 VAL A O 1
ATOM 1433 N N . THR A 1 198 ? -3.465 -5.037 7.240 1.00 98.38 1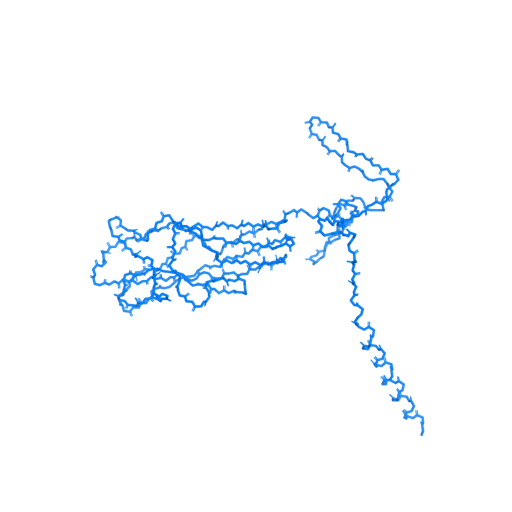98 THR A N 1
ATOM 1434 C CA . THR A 1 198 ? -4.481 -5.469 8.205 1.00 98.38 198 THR A CA 1
ATOM 1435 C C . THR A 1 198 ? -4.748 -4.345 9.187 1.00 98.38 198 THR A C 1
ATOM 1437 O O . THR A 1 198 ? -3.883 -3.988 9.984 1.00 98.38 198 THR A O 1
ATOM 1440 N N . TYR A 1 199 ? -5.954 -3.805 9.132 1.00 97.81 199 TYR A N 1
ATOM 1441 C CA . TYR A 1 199 ? -6.466 -2.789 10.034 1.00 97.81 199 TYR A CA 1
ATOM 1442 C C . TYR A 1 199 ? -7.003 -3.430 11.298 1.00 97.81 199 TYR A C 1
ATOM 1444 O O . TYR A 1 199 ? -7.600 -4.508 11.251 1.00 97.81 199 TYR A O 1
ATOM 1452 N N . LYS A 1 200 ? -6.805 -2.747 12.420 1.00 97.19 200 LYS A N 1
ATOM 1453 C CA . LYS A 1 200 ? -7.223 -3.199 13.740 1.00 97.19 200 LYS A CA 1
ATOM 1454 C C . LYS A 1 200 ? -7.820 -2.041 14.516 1.00 97.19 200 LYS A C 1
ATOM 1456 O O . LYS A 1 200 ? -7.253 -0.949 14.505 1.00 97.19 200 LYS A O 1
ATOM 1461 N N . ALA A 1 201 ? -8.920 -2.283 15.215 1.00 95.62 201 ALA A N 1
ATOM 1462 C CA . ALA A 1 201 ? -9.448 -1.337 16.189 1.00 95.62 201 ALA A CA 1
ATOM 1463 C C . ALA A 1 201 ? -10.046 -2.054 17.398 1.00 95.62 201 ALA A C 1
ATOM 1465 O O . ALA A 1 201 ? -10.604 -3.147 17.281 1.00 95.62 201 ALA A O 1
ATOM 1466 N N . SER A 1 202 ? -9.965 -1.396 18.545 1.00 94.88 202 SER A N 1
ATOM 1467 C CA . SER A 1 202 ? -10.638 -1.772 19.783 1.00 94.88 202 SER A CA 1
ATOM 1468 C C . SER A 1 202 ? -11.229 -0.526 20.441 1.00 94.88 202 SER A C 1
ATOM 1470 O O . SER A 1 202 ? -10.793 0.603 20.190 1.00 94.88 202 SER A O 1
ATOM 1472 N N . ILE A 1 203 ? -12.240 -0.737 21.284 1.00 93.69 203 ILE A N 1
ATOM 1473 C CA . ILE A 1 203 ? -12.867 0.306 22.094 1.00 93.69 203 ILE A CA 1
ATOM 1474 C C . ILE A 1 203 ? -12.941 -0.097 23.567 1.00 93.69 203 ILE A C 1
ATOM 1476 O O . ILE A 1 203 ? -12.859 -1.273 23.923 1.00 93.69 203 ILE A O 1
ATOM 1480 N N . SER A 1 204 ? -13.173 0.892 24.430 1.00 90.00 204 SER A N 1
ATOM 1481 C CA . SER A 1 204 ? -13.383 0.695 25.864 1.00 90.00 204 SER A CA 1
ATOM 1482 C C . SER A 1 204 ? -14.813 1.057 26.285 1.00 90.00 204 SER A C 1
ATOM 1484 O O . SER A 1 204 ? -15.688 1.353 25.471 1.00 90.00 204 SER A O 1
ATOM 1486 N N . GLY A 1 205 ? -15.063 1.029 27.598 1.00 77.81 205 GLY A N 1
ATOM 1487 C CA . GLY A 1 205 ? -16.309 1.439 28.249 1.00 77.81 205 GLY A CA 1
ATOM 1488 C C . GLY A 1 205 ? -16.890 2.787 27.821 1.00 77.81 205 GLY A C 1
ATOM 1489 O O . GLY A 1 205 ? -18.110 2.938 27.844 1.00 77.81 205 GLY A O 1
ATOM 1490 N N . SER A 1 206 ? -16.019 3.728 27.467 1.00 74.75 2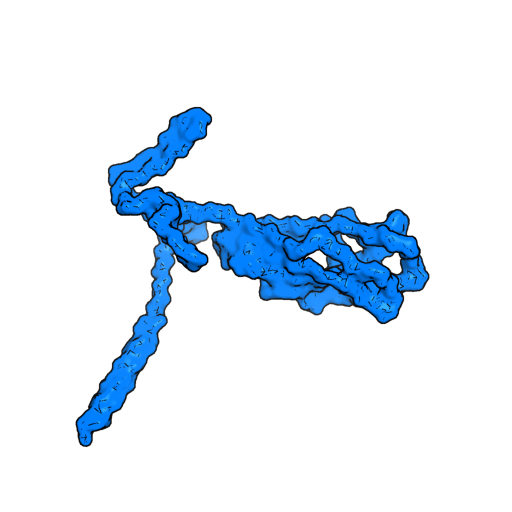06 SER A N 1
ATOM 1491 C CA . SER A 1 206 ? -16.314 5.156 27.329 1.00 74.75 206 SER A CA 1
ATOM 1492 C C . SER A 1 206 ? -16.402 5.647 25.886 1.00 74.75 206 SER A C 1
ATOM 1494 O O . SER A 1 206 ? -16.643 6.832 25.676 1.00 74.75 206 SER A O 1
ATOM 1496 N N . THR A 1 207 ? -16.181 4.783 24.895 1.00 83.94 207 THR A N 1
ATOM 1497 C CA . THR A 1 207 ? -16.284 5.173 23.485 1.00 83.94 207 THR A CA 1
ATOM 1498 C C . THR A 1 207 ? -17.754 5.353 23.109 1.00 83.94 207 THR A C 1
ATOM 1500 O O . THR A 1 207 ? -18.561 4.442 23.309 1.00 83.94 207 THR A O 1
ATOM 1503 N N . GLY A 1 208 ? -18.109 6.531 22.590 1.00 81.69 208 GLY A N 1
ATOM 1504 C CA . GLY A 1 208 ? -19.458 6.815 22.111 1.00 81.69 208 GLY A CA 1
ATOM 1505 C C . GLY A 1 208 ? -19.891 5.853 21.001 1.00 81.69 208 GLY A C 1
ATOM 1506 O O . GLY A 1 208 ? -19.086 5.360 20.215 1.00 81.69 208 GLY A O 1
ATOM 1507 N N . ALA A 1 209 ? -21.186 5.547 20.935 1.00 81.06 209 ALA A N 1
ATOM 1508 C CA . ALA A 1 209 ? -21.718 4.793 19.807 1.00 81.06 209 ALA A CA 1
ATOM 1509 C C . ALA A 1 209 ? -21.756 5.701 18.569 1.00 81.06 209 ALA A C 1
ATOM 1511 O O . ALA A 1 209 ? -22.259 6.822 18.641 1.00 81.06 209 ALA A O 1
ATOM 1512 N N . GLY A 1 210 ? -21.269 5.221 17.425 1.00 82.50 210 GLY A N 1
ATOM 1513 C CA . GLY A 1 210 ? -21.222 6.039 16.217 1.00 82.50 210 GLY A CA 1
ATOM 1514 C C . GLY A 1 210 ? -20.591 5.342 15.021 1.00 82.50 210 GLY A C 1
ATOM 1515 O O . GLY A 1 210 ? -20.093 4.220 15.116 1.00 82.50 210 GLY A O 1
ATOM 1516 N N . SER A 1 211 ? -20.635 6.026 13.879 1.00 87.00 211 SER A N 1
ATOM 1517 C CA . SER A 1 211 ? -19.917 5.626 12.668 1.00 87.00 211 SER A CA 1
ATOM 1518 C C . SER A 1 211 ? -18.591 6.368 12.629 1.00 87.00 211 SER A C 1
ATOM 1520 O O . SER A 1 211 ? -18.555 7.563 12.345 1.00 87.00 211 SER A O 1
ATOM 1522 N N . TYR A 1 212 ? -17.513 5.656 12.940 1.00 91.44 212 TYR A N 1
ATOM 1523 C CA . TYR A 1 212 ? -16.169 6.212 12.914 1.00 91.44 212 TYR A CA 1
ATOM 1524 C C . TYR A 1 212 ? -15.583 6.131 11.508 1.00 91.44 212 TYR A C 1
ATOM 1526 O O . TYR A 1 212 ? -15.693 5.099 10.844 1.00 91.44 212 TYR A O 1
ATOM 1534 N N . GLY A 1 213 ? -14.936 7.206 11.067 1.00 91.44 213 GLY A N 1
ATOM 1535 C CA . GLY A 1 213 ? -14.300 7.277 9.759 1.00 91.44 213 GLY A CA 1
ATOM 1536 C C . GLY A 1 213 ? -12.951 7.984 9.801 1.00 91.44 213 GLY A C 1
ATOM 1537 O O . GLY A 1 213 ? -12.678 8.809 10.673 1.00 91.44 213 GLY A O 1
ATOM 1538 N N . GLN A 1 214 ? -12.107 7.648 8.832 1.00 93.69 214 GLN A N 1
ATOM 1539 C CA . GLN A 1 214 ? -10.883 8.372 8.504 1.00 93.69 214 GLN A CA 1
ATOM 1540 C C . GLN A 1 214 ? -10.538 8.137 7.034 1.00 93.69 214 GLN A C 1
ATOM 1542 O O . GLN A 1 214 ? -10.935 7.126 6.455 1.00 93.69 214 GLN A O 1
ATOM 1547 N N . THR A 1 215 ? -9.754 9.038 6.446 1.00 94.88 215 THR A N 1
ATOM 1548 C CA . THR A 1 215 ? -9.134 8.790 5.140 1.00 94.88 215 THR A CA 1
ATOM 1549 C C . THR A 1 215 ? -7.705 8.306 5.349 1.00 94.88 215 THR A C 1
ATOM 1551 O O . THR A 1 215 ? -6.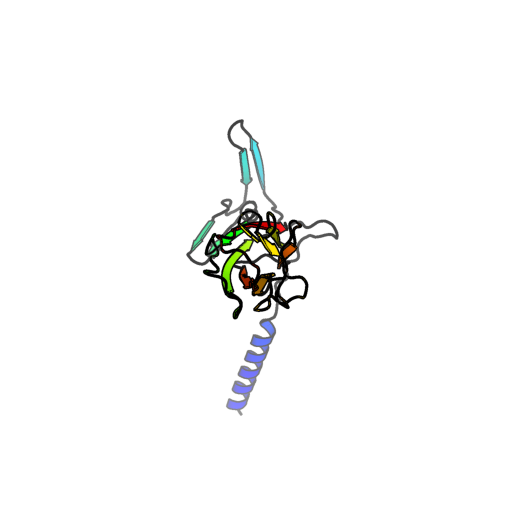944 8.918 6.101 1.00 94.88 215 THR A O 1
ATOM 1554 N N . VAL A 1 216 ? -7.352 7.207 4.684 1.00 96.81 216 VAL A N 1
ATOM 1555 C CA . VAL A 1 216 ? -5.993 6.663 4.626 1.00 96.81 216 VAL A CA 1
ATOM 1556 C C . VAL A 1 216 ? -5.452 6.919 3.225 1.00 96.81 216 VAL A C 1
ATOM 1558 O O . VAL A 1 216 ? -6.063 6.503 2.242 1.00 96.81 216 VAL A O 1
ATOM 1561 N N . THR A 1 217 ? -4.317 7.601 3.131 1.00 97.50 217 THR A N 1
ATOM 1562 C CA . THR A 1 217 ? -3.690 7.968 1.861 1.00 97.50 217 THR A CA 1
ATOM 1563 C C . THR A 1 217 ? -2.416 7.164 1.667 1.00 97.50 217 THR A C 1
ATOM 1565 O O . THR A 1 217 ? -1.523 7.192 2.513 1.00 97.50 217 THR A O 1
ATOM 1568 N N . PHE A 1 218 ? -2.325 6.495 0.521 1.00 98.44 218 PHE A N 1
ATOM 1569 C CA . PHE A 1 218 ? -1.133 5.790 0.065 1.00 98.44 218 PHE A CA 1
ATOM 1570 C C . PHE A 1 218 ? -0.450 6.623 -1.016 1.00 98.44 218 PHE A C 1
ATOM 1572 O O . PHE A 1 218 ? -1.112 7.097 -1.939 1.00 98.44 218 PHE A O 1
ATOM 1579 N N . THR A 1 219 ? 0.863 6.812 -0.907 1.00 98.38 219 THR A N 1
ATOM 1580 C CA . THR A 1 219 ? 1.672 7.455 -1.952 1.00 98.38 219 THR A CA 1
ATOM 1581 C C . THR A 1 219 ? 2.770 6.498 -2.370 1.00 98.38 219 THR A C 1
ATOM 1583 O O . THR A 1 219 ? 3.650 6.187 -1.572 1.00 98.38 219 THR A O 1
ATOM 1586 N N . THR A 1 220 ? 2.721 6.029 -3.613 1.00 98.31 220 THR A N 1
ATOM 1587 C CA . THR A 1 220 ? 3.745 5.148 -4.178 1.00 98.31 220 THR A CA 1
ATOM 1588 C C . THR A 1 220 ? 4.600 5.920 -5.169 1.00 98.31 220 THR A C 1
ATOM 1590 O O . THR A 1 220 ? 4.080 6.521 -6.108 1.00 98.31 220 THR A O 1
ATOM 1593 N N . THR A 1 221 ? 5.912 5.854 -4.977 1.00 98.00 221 THR A N 1
ATOM 1594 C CA . THR A 1 221 ? 6.919 6.465 -5.844 1.00 98.00 221 THR A CA 1
ATOM 1595 C C . THR A 1 221 ? 7.793 5.367 -6.432 1.00 98.00 221 THR A C 1
ATOM 1597 O O . THR A 1 221 ? 8.318 4.533 -5.696 1.00 98.00 221 THR A O 1
ATOM 1600 N N . ALA A 1 222 ? 7.948 5.361 -7.754 1.00 95.06 222 ALA A N 1
ATOM 1601 C CA . ALA A 1 222 ? 8.931 4.532 -8.443 1.00 95.06 222 ALA A CA 1
ATOM 1602 C C . ALA A 1 222 ? 10.295 5.242 -8.463 1.00 95.06 222 ALA A C 1
ATOM 1604 O O . ALA A 1 222 ? 10.360 6.441 -8.736 1.00 95.06 222 ALA A O 1
ATOM 1605 N N . ASN A 1 223 ? 11.368 4.501 -8.191 1.00 92.12 223 ASN A N 1
ATOM 1606 C CA . ASN A 1 223 ? 12.725 5.027 -8.048 1.00 92.12 223 ASN A CA 1
ATOM 1607 C C . ASN A 1 223 ? 13.547 4.690 -9.312 1.00 92.12 223 ASN A C 1
ATOM 1609 O O . ASN A 1 223 ? 14.139 3.609 -9.405 1.00 92.12 223 ASN A O 1
ATOM 1613 N N . PHE A 1 224 ? 13.493 5.578 -10.313 1.00 83.38 224 PHE A N 1
ATOM 1614 C CA . PHE A 1 224 ? 14.320 5.543 -11.534 1.00 83.38 224 PHE A CA 1
ATOM 1615 C C . PHE A 1 224 ? 15.625 6.328 -11.349 1.00 83.38 224 PHE A C 1
ATOM 1617 O O . PHE A 1 224 ? 15.833 6.916 -10.270 1.00 83.38 224 PHE A O 1
#

Radius of gyration: 27.76 Å; chains: 1; bounding box: 59×76×69 Å

Secondary structure (DSSP, 8-state):
-HHHHHHHHHHHHHHHHHHGGG-------EEETTEEES-----SEEEEEE-SS-EEEEEES-S---S--EE-SS-EE--SGGGG-----EEEEES-S-----S--SSS-EEEEEEEEEEE--TT-EEEEEEESSSEEETTEEEEEPSSS---TTS-EEEEEEESTTBS--SS-B---SS-EEEEEESS-EEEEEEEEEEEEE--TTPPSS--B--EEEEEEE--